Protein AF-0000000084936626 (afdb_homodimer)

Organism: Ferrimonas balearica (strain DSM 9799 / CCM 4581 / KCTC 23876 / PAT) (NCBI:txid550540)

Radius of gyration: 27.39 Å; Cα contacts (8 Å, |Δi|>4): 347; chains: 2; bounding box: 41×104×58 Å

InterPro domains:
  IPR012659 Conserved hypothetical protein CHP02444 [PF09523] (8-109)
  IPR012659 Conserved hypothetical protein CHP02444 [TIGR02444] (6-112)

Structure (mmCIF, N/CA/C/O backbone):
data_AF-0000000084936626-model_v1
#
loop_
_entity.id
_entity.type
_entity.pdbx_description
1 polymer 'TIGR02444 family protein'
#
loop_
_atom_site.group_PDB
_atom_site.id
_atom_site.type_symbol
_atom_site.label_atom_id
_atom_site.label_alt_id
_atom_site.label_comp_id
_atom_site.label_asym_id
_atom_site.label_entity_id
_atom_site.label_seq_id
_atom_site.pdbx_PDB_ins_code
_atom_site.Cartn_x
_atom_site.Cartn_y
_atom_site.Cartn_z
_atom_site.occupancy
_atom_site.B_iso_or_equiv
_atom_site.auth_seq_id
_atom_site.auth_comp_id
_atom_site.auth_asym_id
_atom_site.auth_atom_id
_atom_site.pdbx_PDB_model_num
ATOM 1 N N . MET A 1 1 ? -7.477 -35.594 -8.883 1 64.44 1 MET A N 1
ATOM 2 C CA . MET A 1 1 ? -7.355 -35.094 -7.516 1 64.44 1 MET A CA 1
ATOM 3 C C . MET A 1 1 ? -7.504 -33.562 -7.477 1 64.44 1 MET A C 1
ATOM 5 O O . MET A 1 1 ? -6.996 -32.875 -8.359 1 64.44 1 MET A O 1
ATOM 9 N N . GLN A 1 2 ? -8.305 -33.062 -6.531 1 88.06 2 GLN A N 1
ATOM 10 C CA . GLN A 1 2 ? -8.562 -31.641 -6.418 1 88.06 2 GLN A CA 1
ATOM 11 C C . GLN A 1 2 ? -7.516 -30.969 -5.535 1 88.06 2 GLN A C 1
ATOM 13 O O . GLN A 1 2 ? -7.262 -31.406 -4.414 1 88.06 2 GLN A O 1
ATOM 18 N N . ILE A 1 3 ? -6.703 -30.156 -6.047 1 93.69 3 ILE A N 1
ATOM 19 C CA . ILE A 1 3 ? -5.695 -29.391 -5.32 1 93.69 3 ILE A CA 1
ATOM 20 C C . ILE A 1 3 ? -6.371 -28.469 -4.305 1 93.69 3 ILE A C 1
ATOM 22 O O . ILE A 1 3 ? -7.281 -27.719 -4.656 1 93.69 3 ILE A O 1
ATOM 26 N N . THR A 1 4 ? -5.949 -28.562 -2.994 1 95.75 4 THR A N 1
ATOM 27 C CA . THR A 1 4 ? -6.52 -27.719 -1.954 1 95.75 4 THR A CA 1
ATOM 28 C C . THR A 1 4 ? -5.691 -26.453 -1.777 1 95.75 4 THR A C 1
ATOM 30 O O . THR A 1 4 ? -4.535 -26.391 -2.201 1 95.75 4 THR A O 1
ATOM 33 N N . ALA A 1 5 ? -6.293 -25.484 -1.114 1 96.75 5 ALA A N 1
ATOM 34 C CA . ALA A 1 5 ? -5.598 -24.234 -0.827 1 96.75 5 ALA A CA 1
ATOM 35 C C . ALA A 1 5 ? -4.375 -24.469 0.055 1 96.75 5 ALA A C 1
ATOM 37 O O . ALA A 1 5 ? -3.33 -23.844 -0.139 1 96.75 5 ALA A O 1
ATOM 38 N N . GLU A 1 6 ? -4.508 -25.328 0.992 1 96.38 6 GLU A N 1
ATOM 39 C CA . GLU A 1 6 ? -3.412 -25.656 1.904 1 96.38 6 GLU A CA 1
ATOM 40 C C . GLU A 1 6 ? -2.252 -26.312 1.164 1 96.38 6 GLU A C 1
ATOM 42 O O . GLU A 1 6 ? -1.088 -25.984 1.413 1 96.38 6 GLU A O 1
ATOM 47 N N . GLN A 1 7 ? -2.588 -27.234 0.302 1 95.88 7 GLN A N 1
ATOM 48 C CA . GLN A 1 7 ? -1.569 -27.891 -0.505 1 95.88 7 GLN A CA 1
ATOM 49 C C . GLN A 1 7 ? -0.818 -26.891 -1.375 1 95.88 7 GLN A C 1
ATOM 51 O O . GLN A 1 7 ? 0.412 -26.938 -1.454 1 95.88 7 GLN A O 1
ATOM 56 N N . TYR A 1 8 ? -1.624 -26.062 -1.984 1 97.5 8 TYR A N 1
ATOM 57 C CA . TYR A 1 8 ? -1.051 -25.031 -2.834 1 97.5 8 TYR A CA 1
ATOM 58 C C . TYR A 1 8 ? -0.105 -24.141 -2.043 1 97.5 8 TYR A C 1
ATOM 60 O O . TYR A 1 8 ? 1.03 -23.906 -2.461 1 97.5 8 TYR A O 1
ATOM 68 N N . TRP A 1 9 ? -0.489 -23.703 -0.908 1 97.31 9 TRP A N 1
ATOM 69 C CA . TRP A 1 9 ? 0.293 -22.781 -0.088 1 97.31 9 TRP A CA 1
ATOM 70 C C . TRP A 1 9 ? 1.561 -23.453 0.428 1 97.31 9 TRP A C 1
ATOM 72 O O . TRP A 1 9 ? 2.652 -22.891 0.333 1 97.31 9 TRP A O 1
ATOM 82 N N . GLN A 1 10 ? 1.46 -24.609 0.94 1 96.44 10 GLN A N 1
ATOM 83 C CA . GLN A 1 10 ? 2.604 -25.344 1.471 1 96.44 10 GLN A CA 1
ATOM 84 C C . GLN A 1 10 ? 3.625 -25.641 0.376 1 96.44 10 GLN A C 1
ATOM 86 O O . GLN A 1 10 ? 4.832 -25.531 0.601 1 96.44 10 GLN A O 1
ATOM 91 N N . PHE A 1 11 ? 3.088 -26.062 -0.716 1 96.56 11 PHE A N 1
ATOM 92 C CA . PHE A 1 11 ? 3.961 -26.312 -1.856 1 96.56 11 PHE A CA 1
ATOM 93 C C . PHE A 1 11 ? 4.73 -25.062 -2.236 1 96.56 11 PHE A C 1
ATOM 95 O O . PHE A 1 11 ? 5.941 -25.109 -2.455 1 96.56 11 PHE A O 1
ATOM 102 N N . SER A 1 12 ? 4.035 -23.922 -2.312 1 96.19 12 SER A N 1
ATOM 103 C CA . SER A 1 12 ? 4.648 -22.641 -2.652 1 96.19 12 SER A CA 1
ATOM 104 C C . SER A 1 12 ? 5.77 -22.297 -1.678 1 96.19 12 SER A C 1
ATOM 106 O O . SER A 1 12 ? 6.852 -21.875 -2.094 1 96.19 12 SER A O 1
ATOM 108 N N . GLU A 1 13 ? 5.473 -22.5 -0.438 1 94.38 13 GLU A N 1
ATOM 109 C CA . GLU A 1 13 ? 6.465 -22.203 0.591 1 94.38 13 GLU A CA 1
ATOM 110 C C . GLU A 1 13 ? 7.703 -23.094 0.437 1 94.38 13 GLU A C 1
ATOM 112 O O . GLU A 1 13 ? 8.828 -22.609 0.585 1 94.38 13 GLU A O 1
ATOM 117 N N . ARG A 1 14 ? 7.492 -24.281 0.168 1 93.69 14 ARG A N 1
ATOM 118 C CA . ARG A 1 14 ? 8.594 -25.219 0.001 1 93.69 14 ARG A CA 1
ATOM 119 C C . ARG A 1 14 ? 9.469 -24.844 -1.186 1 93.69 14 ARG A C 1
ATOM 121 O O . ARG A 1 14 ? 10.695 -24.828 -1.08 1 93.69 14 ARG A O 1
ATOM 128 N N . VAL A 1 15 ? 8.836 -24.578 -2.273 1 92.94 15 VAL A N 1
ATOM 129 C CA . VAL A 1 15 ? 9.586 -24.203 -3.473 1 92.94 15 VAL A CA 1
ATOM 130 C C . VAL A 1 15 ? 10.367 -22.922 -3.217 1 92.94 15 VAL A C 1
ATOM 132 O O . VAL A 1 15 ? 11.523 -22.797 -3.639 1 92.94 15 VAL A O 1
ATOM 135 N N . TRP A 1 16 ? 9.727 -21.984 -2.459 1 90.56 16 TRP A N 1
ATOM 136 C CA . TRP A 1 16 ? 10.328 -20.688 -2.207 1 90.56 16 TRP A CA 1
ATOM 137 C C . TRP A 1 16 ? 11.539 -20.812 -1.284 1 90.56 16 TRP A C 1
ATOM 139 O O . TRP A 1 16 ? 12.406 -19.938 -1.269 1 90.56 16 TRP A O 1
ATOM 149 N N . GLN A 1 17 ? 11.586 -21.812 -0.558 1 91.38 17 GLN A N 1
ATOM 150 C CA . GLN A 1 17 ? 12.727 -22.062 0.323 1 91.38 17 GLN A CA 1
ATOM 151 C C . GLN A 1 17 ? 13.953 -22.516 -0.469 1 91.38 17 GLN A C 1
ATOM 153 O O . GLN A 1 17 ? 15.07 -22.5 0.047 1 91.38 17 GLN A O 1
ATOM 158 N N . GLN A 1 18 ? 13.75 -22.953 -1.64 1 90.06 18 GLN A N 1
ATOM 159 C CA . GLN A 1 18 ? 14.852 -23.328 -2.518 1 90.06 18 GLN A CA 1
ATOM 160 C C . GLN A 1 18 ? 15.438 -22.109 -3.221 1 90.06 18 GLN A C 1
ATOM 162 O O . GLN A 1 18 ? 14.773 -21.484 -4.055 1 90.06 18 GLN A O 1
ATOM 167 N N . HIS A 1 19 ? 16.641 -21.859 -3.02 1 89.94 19 HIS A N 1
ATOM 168 C CA . HIS A 1 19 ? 17.297 -20.641 -3.488 1 89.94 19 HIS A CA 1
ATOM 169 C C . HIS A 1 19 ? 17.234 -20.516 -5.008 1 89.94 19 HIS A C 1
ATOM 171 O O . HIS A 1 19 ? 16.891 -19.469 -5.539 1 89.94 19 HIS A O 1
ATOM 177 N N . GLY A 1 20 ? 17.547 -21.578 -5.68 1 87.31 20 GLY A N 1
ATOM 178 C CA . GLY A 1 20 ? 17.531 -21.562 -7.133 1 87.31 20 GLY A CA 1
ATOM 179 C C . GLY A 1 20 ? 16.172 -21.266 -7.711 1 87.31 20 GLY A C 1
ATOM 180 O O . GLY A 1 20 ? 16.047 -20.469 -8.641 1 87.31 20 GLY A O 1
ATOM 181 N N . ALA A 1 21 ? 15.172 -21.844 -7.109 1 90 21 ALA A N 1
ATOM 182 C CA . ALA A 1 21 ? 13.805 -21.656 -7.578 1 90 21 ALA A CA 1
ATOM 183 C C . ALA A 1 21 ? 13.328 -20.234 -7.316 1 90 21 ALA A C 1
ATOM 185 O O . ALA A 1 21 ? 12.75 -19.594 -8.195 1 90 21 ALA A O 1
ATOM 186 N N . ARG A 1 22 ? 13.664 -19.781 -6.16 1 92 22 ARG A N 1
ATOM 187 C CA . ARG A 1 22 ? 13.273 -18.438 -5.773 1 92 22 ARG A CA 1
ATOM 188 C C . ARG A 1 22 ? 13.938 -17.391 -6.68 1 92 22 ARG A C 1
ATOM 190 O O . ARG A 1 22 ? 13.273 -16.484 -7.176 1 92 22 ARG A O 1
ATOM 197 N N . GLN A 1 23 ? 15.172 -17.531 -6.91 1 91.44 23 GLN A N 1
ATOM 198 C CA . GLN A 1 23 ? 15.914 -16.594 -7.75 1 91.44 23 GLN A CA 1
ATOM 199 C C . GLN A 1 23 ? 15.359 -16.578 -9.172 1 91.44 23 GLN A C 1
ATOM 201 O O . GLN A 1 23 ? 15.203 -15.508 -9.773 1 91.44 23 GLN A O 1
ATOM 206 N N . THR A 1 24 ? 15.102 -17.75 -9.641 1 90.5 24 THR A N 1
ATOM 207 C CA . THR A 1 24 ? 14.555 -17.859 -10.992 1 90.5 24 THR A CA 1
ATOM 208 C C . THR A 1 24 ? 13.195 -17.188 -11.078 1 90.5 24 THR A C 1
ATOM 210 O O . THR A 1 24 ? 12.938 -16.422 -12.016 1 90.5 24 THR A O 1
ATOM 213 N N . ALA A 1 25 ? 12.328 -17.5 -10.141 1 91.06 25 ALA A N 1
ATOM 214 C CA . ALA A 1 25 ? 10.992 -16.922 -10.125 1 91.06 25 ALA A CA 1
ATOM 215 C C . ALA A 1 25 ? 11.055 -15.391 -10.047 1 91.06 25 ALA A C 1
ATOM 217 O O . ALA A 1 25 ? 10.32 -14.695 -10.75 1 91.06 25 ALA A O 1
ATOM 218 N N . LEU A 1 26 ? 11.945 -14.859 -9.289 1 90.69 26 LEU A N 1
ATOM 219 C CA . LEU A 1 26 ? 12.086 -13.414 -9.109 1 90.69 26 LEU A CA 1
ATOM 220 C C . LEU A 1 26 ? 12.602 -12.758 -10.383 1 90.69 26 LEU A C 1
ATOM 222 O O . LEU A 1 26 ? 12.148 -11.672 -10.75 1 90.69 26 LEU A O 1
ATOM 226 N N . GLU A 1 27 ? 13.547 -13.383 -10.961 1 91.06 27 GLU A N 1
ATOM 227 C CA . GLU A 1 27 ? 14.078 -12.859 -12.211 1 91.06 27 GLU A CA 1
ATOM 228 C C . GLU A 1 27 ? 13.008 -12.82 -13.297 1 91.06 27 GLU A C 1
ATOM 230 O O . GLU A 1 27 ? 12.906 -11.844 -14.047 1 91.06 27 GLU A O 1
ATOM 235 N N . LEU A 1 28 ? 12.258 -13.875 -13.359 1 91.62 28 LEU A N 1
ATOM 236 C CA . LEU A 1 28 ? 11.18 -13.961 -14.328 1 91.62 28 LEU A CA 1
ATOM 237 C C . LEU A 1 28 ? 10.125 -12.891 -14.062 1 91.62 28 LEU A C 1
ATOM 239 O O . LEU A 1 28 ? 9.625 -12.266 -15 1 91.62 28 LEU A O 1
ATOM 243 N N . GLN A 1 29 ? 9.844 -12.719 -12.828 1 90.06 29 GLN A N 1
ATOM 244 C CA . GLN A 1 29 ? 8.852 -11.719 -12.445 1 90.06 29 GLN A CA 1
ATOM 245 C C . GLN A 1 29 ? 9.336 -10.312 -12.773 1 90.06 29 GLN A C 1
ATOM 247 O O . GLN A 1 29 ? 8.641 -9.539 -13.438 1 90.06 29 GLN A O 1
ATOM 252 N N . ASP A 1 30 ? 10.555 -9.953 -12.438 1 88.19 30 ASP A N 1
ATOM 253 C CA . ASP A 1 30 ? 11.094 -8.609 -12.578 1 88.19 30 ASP A CA 1
ATOM 254 C C . ASP A 1 30 ? 11.37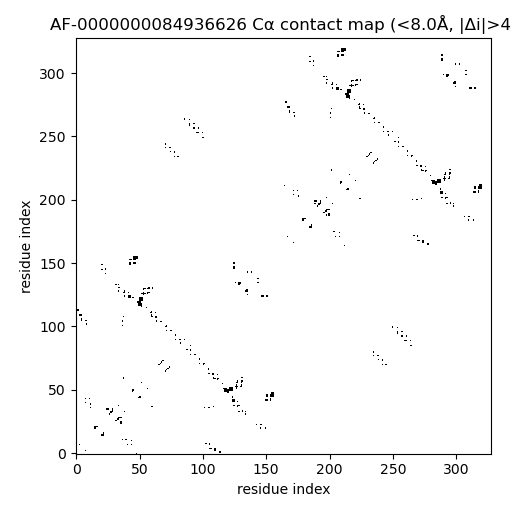5 -8.273 -14.039 1 88.19 30 ASP A C 1
ATOM 256 O O . ASP A 1 30 ? 11.102 -7.16 -14.492 1 88.19 30 ASP A O 1
ATOM 260 N N . GLN A 1 31 ? 11.828 -9.234 -14.758 1 89.31 31 GLN A N 1
ATOM 261 C CA . GLN A 1 31 ? 12.312 -8.953 -16.109 1 89.31 31 GLN A CA 1
ATOM 262 C C . GLN A 1 31 ? 11.227 -9.227 -17.141 1 89.31 31 GLN A C 1
ATOM 264 O O . GLN A 1 31 ? 11.195 -8.594 -18.203 1 89.31 31 GLN A O 1
ATOM 269 N N . HIS A 1 32 ? 10.336 -10.148 -16.797 1 90.31 32 HIS A N 1
ATOM 270 C CA . HIS A 1 32 ? 9.398 -10.57 -17.828 1 90.31 32 HIS A CA 1
ATOM 271 C C . HIS A 1 32 ? 7.957 -10.398 -17.375 1 90.31 32 HIS A C 1
ATOM 273 O O . HIS A 1 32 ? 7.027 -10.734 -18.109 1 90.31 32 HIS A O 1
ATOM 279 N N . GLY A 1 33 ? 7.754 -10.062 -16.219 1 89.94 33 GLY A N 1
ATOM 280 C CA . GLY A 1 33 ? 6.414 -9.781 -15.719 1 89.94 33 GLY A CA 1
ATOM 281 C C . GLY A 1 33 ? 5.637 -11.031 -15.359 1 89.94 33 GLY A C 1
ATOM 282 O O . GLY A 1 33 ? 4.414 -10.992 -15.219 1 89.94 33 GLY A O 1
ATOM 283 N N . LEU A 1 34 ? 6.344 -12.086 -15.289 1 93.62 34 LEU A N 1
ATOM 284 C CA . LEU A 1 34 ? 5.691 -13.344 -14.945 1 93.62 34 LEU A CA 1
ATOM 285 C C . LEU A 1 34 ? 5.137 -13.297 -13.523 1 93.62 34 LEU A C 1
ATOM 287 O O . LEU A 1 34 ? 5.797 -12.789 -12.609 1 93.62 34 LEU A O 1
ATOM 291 N N . GLU A 1 35 ? 3.914 -13.781 -13.406 1 94.62 35 GLU A N 1
ATOM 292 C CA . GLU A 1 35 ? 3.297 -13.906 -12.086 1 94.62 35 GLU A CA 1
ATOM 293 C C . GLU A 1 35 ? 3.678 -15.227 -11.422 1 94.62 35 GLU A C 1
ATOM 295 O O . GLU A 1 35 ? 3.297 -16.297 -11.898 1 94.62 35 GLU A O 1
ATOM 300 N N . PRO A 1 36 ? 4.312 -15.188 -10.336 1 95.19 36 PRO A N 1
ATOM 301 C CA . PRO A 1 36 ? 4.879 -16.406 -9.742 1 95.19 36 PRO A CA 1
ATOM 302 C C . PRO A 1 36 ? 3.809 -17.391 -9.289 1 95.19 36 PRO A C 1
ATOM 304 O O . PRO A 1 36 ? 4.02 -18.609 -9.352 1 95.19 36 PRO A O 1
ATOM 307 N N . ASN A 1 37 ? 2.678 -16.922 -8.781 1 97.19 37 ASN A N 1
ATOM 308 C CA . ASN A 1 37 ? 1.646 -17.828 -8.289 1 97.19 37 ASN A CA 1
ATOM 309 C C . ASN A 1 37 ? 1.135 -18.75 -9.391 1 97.19 37 ASN A C 1
ATOM 311 O O . ASN A 1 37 ? 0.819 -19.906 -9.141 1 97.19 37 ASN A O 1
ATOM 315 N N . LEU A 1 38 ? 1.015 -18.203 -10.57 1 97.75 38 LEU A N 1
ATOM 316 C CA . LEU A 1 38 ? 0.581 -19.047 -11.68 1 97.75 38 LEU A CA 1
ATOM 317 C C . LEU A 1 38 ? 1.635 -20.094 -12.016 1 97.75 38 LEU A C 1
ATOM 319 O O . LEU A 1 38 ? 1.303 -21.25 -12.273 1 97.75 38 LEU A O 1
ATOM 323 N N . LEU A 1 39 ? 2.873 -19.719 -12.008 1 96.56 39 LEU A N 1
ATOM 324 C CA . LEU A 1 39 ? 3.975 -20.656 -12.234 1 96.56 39 LEU A CA 1
ATOM 325 C C . LEU A 1 39 ? 3.992 -21.75 -11.164 1 96.56 39 LEU A C 1
ATOM 327 O O . LEU A 1 39 ? 4.168 -22.922 -11.484 1 96.56 39 LEU A O 1
ATOM 331 N N . LEU A 1 40 ? 3.818 -21.375 -9.969 1 96.75 40 LEU A N 1
ATOM 332 C CA . LEU A 1 40 ? 3.805 -22.312 -8.859 1 96.75 40 LEU A CA 1
ATOM 333 C C . LEU A 1 40 ? 2.65 -23.297 -8.992 1 96.75 40 LEU A C 1
ATOM 335 O O . LEU A 1 40 ? 2.803 -24.484 -8.695 1 96.75 40 LEU A O 1
ATOM 339 N N . LEU A 1 41 ? 1.486 -22.781 -9.406 1 97.75 41 LEU A N 1
ATOM 340 C CA . LEU A 1 41 ? 0.353 -23.672 -9.625 1 97.75 41 LEU A CA 1
ATOM 341 C C . LEU A 1 41 ? 0.662 -24.672 -10.734 1 97.75 41 LEU A C 1
ATOM 343 O O . LEU A 1 41 ? 0.358 -25.859 -10.602 1 97.75 41 LEU A O 1
ATOM 347 N N . ALA A 1 42 ? 1.268 -24.203 -11.789 1 97.44 42 ALA A N 1
ATOM 348 C CA . ALA A 1 42 ? 1.647 -25.078 -12.891 1 97.44 42 ALA A CA 1
ATOM 349 C C . ALA A 1 42 ? 2.582 -26.188 -12.414 1 97.44 42 ALA A C 1
ATOM 351 O O . ALA A 1 42 ? 2.426 -27.344 -12.797 1 97.44 42 ALA A O 1
ATOM 352 N N . LEU A 1 43 ? 3.504 -25.828 -11.602 1 96 43 LEU A N 1
ATOM 353 C CA . LEU A 1 43 ? 4.453 -26.797 -11.055 1 96 43 LEU A CA 1
ATOM 354 C C . LEU A 1 43 ? 3.738 -27.812 -10.172 1 96 43 LEU A C 1
ATOM 356 O O . LEU A 1 43 ? 4.055 -29 -10.211 1 96 43 LEU A O 1
ATOM 360 N N . LEU A 1 44 ? 2.857 -27.344 -9.367 1 96.69 44 LEU A N 1
ATOM 361 C CA . LEU A 1 44 ? 2.1 -28.219 -8.484 1 96.69 44 LEU A CA 1
ATOM 362 C C . LEU A 1 44 ? 1.267 -29.219 -9.289 1 96.69 44 LEU A C 1
ATOM 364 O O . LEU A 1 44 ? 1.216 -30.406 -8.953 1 96.69 44 LEU A O 1
ATOM 368 N N . LEU A 1 45 ? 0.602 -28.719 -10.297 1 96.75 45 LEU A N 1
ATOM 369 C CA . LEU A 1 45 ? -0.162 -29.594 -11.18 1 96.75 45 LEU A CA 1
ATOM 370 C C . LEU A 1 45 ? 0.736 -30.656 -11.797 1 96.75 45 LEU A C 1
ATOM 372 O O . LEU A 1 45 ? 0.359 -31.828 -11.867 1 96.75 45 LEU A O 1
ATOM 376 N N . GLU A 1 46 ? 1.882 -30.188 -12.258 1 95.06 46 GLU A N 1
ATOM 377 C CA . GLU A 1 46 ? 2.869 -31.109 -12.812 1 95.06 46 GLU A CA 1
ATOM 378 C C . GLU A 1 46 ? 3.178 -32.25 -11.844 1 95.06 46 GLU A C 1
ATOM 380 O O . GLU A 1 46 ? 3.232 -33.406 -12.234 1 95.06 46 GLU A O 1
ATOM 385 N N . GLN A 1 47 ? 3.396 -31.922 -10.664 1 93.12 47 GLN A N 1
ATOM 386 C CA . GLN A 1 47 ? 3.721 -32.906 -9.625 1 93.12 47 GLN A CA 1
ATOM 387 C C . GLN A 1 47 ? 2.609 -33.938 -9.469 1 93.12 47 GLN A C 1
ATOM 389 O O . GLN A 1 47 ? 2.871 -35.094 -9.117 1 93.12 47 GLN A O 1
ATOM 394 N N . HIS A 1 48 ? 1.403 -33.562 -9.766 1 93.88 48 HIS A N 1
ATOM 395 C CA . HIS A 1 48 ? 0.259 -34.438 -9.586 1 93.88 48 HIS A CA 1
ATOM 396 C C . HIS A 1 48 ? -0.152 -35.094 -10.914 1 93.88 48 HIS A C 1
ATOM 398 O O . HIS A 1 48 ? -1.21 -35.719 -11.008 1 93.88 48 HIS A O 1
ATOM 404 N N . GLY A 1 49 ? 0.614 -34.875 -11.93 1 93.56 49 GLY A N 1
ATOM 405 C CA . GLY A 1 49 ? 0.32 -35.469 -13.227 1 93.56 49 GLY A CA 1
ATOM 406 C C . GLY A 1 49 ? -0.922 -34.875 -13.875 1 93.56 49 GLY A C 1
ATOM 407 O O . GLY A 1 49 ? -1.687 -35.594 -14.523 1 93.56 49 GLY A O 1
ATOM 408 N N . GLN A 1 50 ? -1.145 -33.656 -13.57 1 96.25 50 GLN A N 1
ATOM 409 C CA . GLN A 1 50 ? -2.277 -32.938 -14.125 1 96.25 50 GLN A CA 1
ATOM 410 C C . GLN A 1 50 ? -1.811 -31.828 -15.078 1 96.25 50 GLN A C 1
ATOM 412 O O . GLN A 1 50 ? -0.85 -31.109 -14.781 1 96.25 50 GLN A O 1
ATOM 417 N N . PHE A 1 51 ? -2.463 -31.719 -16.188 1 97.38 51 PHE A N 1
ATOM 418 C CA . PHE A 1 51 ? -1.978 -30.812 -17.234 1 97.38 51 PHE A CA 1
ATOM 419 C C . PHE A 1 51 ? -3.109 -29.953 -17.766 1 97.38 51 PHE A C 1
ATOM 421 O O . PHE A 1 51 ? -4.254 -30.391 -17.859 1 97.38 51 PHE A O 1
ATOM 428 N N . LEU A 1 52 ? -2.785 -28.656 -18.062 1 98.12 52 LEU A N 1
ATOM 429 C CA . LEU A 1 52 ? -3.715 -27.688 -18.625 1 98.12 52 LEU A CA 1
ATOM 430 C C . LEU A 1 52 ? -3.182 -27.125 -19.953 1 98.12 52 LEU A C 1
ATOM 432 O O . LEU A 1 52 ? -1.969 -27.031 -20.141 1 98.12 52 LEU A O 1
ATOM 436 N N . GLU A 1 53 ? -4.098 -26.781 -20.812 1 98.19 53 GLU A N 1
ATOM 437 C CA . GLU A 1 53 ? -3.736 -26.094 -22.047 1 98.19 53 GLU A CA 1
ATOM 438 C C . GLU A 1 53 ? -3.533 -24.594 -21.812 1 98.19 53 GLU A C 1
ATOM 440 O O . GLU A 1 53 ? -3.945 -24.062 -20.781 1 98.19 53 GLU A O 1
ATOM 445 N N . GLU A 1 54 ? -2.906 -23.953 -22.812 1 98.31 54 GLU A N 1
ATOM 446 C CA . GLU A 1 54 ? -2.619 -22.516 -22.734 1 98.31 54 GLU A CA 1
ATOM 447 C C . GLU A 1 54 ? -3.881 -21.719 -22.406 1 98.31 54 GLU A C 1
ATOM 449 O O . GLU A 1 54 ? -3.857 -20.828 -21.562 1 98.31 54 GLU A O 1
ATOM 454 N N . GLY A 1 55 ? -4.961 -22.031 -23.109 1 98.38 55 GLY A N 1
ATOM 455 C CA . GLY A 1 55 ? -6.215 -21.344 -22.875 1 98.38 55 GLY A CA 1
ATOM 456 C C . GLY A 1 55 ? -6.715 -21.453 -21.453 1 98.38 55 GLY A C 1
ATOM 457 O O . GLY A 1 55 ? -7.281 -20.516 -20.906 1 98.38 55 GLY A O 1
ATOM 458 N N . GLN A 1 56 ? -6.551 -22.594 -20.875 1 98.56 56 GLN A N 1
ATOM 459 C CA . GLN A 1 56 ? -6.988 -22.812 -19.5 1 98.56 56 GLN A CA 1
ATOM 460 C C . GLN A 1 56 ? -6.121 -22.047 -18.5 1 98.56 56 GLN A C 1
ATOM 462 O O . GLN A 1 56 ? -6.629 -21.469 -17.547 1 98.56 56 GLN A O 1
ATOM 467 N N . PHE A 1 57 ? -4.844 -22 -18.781 1 98.69 57 PHE A N 1
ATOM 468 C CA . PHE A 1 57 ? -3.98 -21.172 -17.938 1 98.69 57 PHE A CA 1
ATOM 469 C C . PHE A 1 57 ? -4.355 -19.703 -18.047 1 98.69 57 PHE A C 1
ATOM 471 O O . PHE A 1 57 ? -4.246 -18.953 -17.078 1 98.69 57 PHE A O 1
ATOM 478 N N . ARG A 1 58 ? -4.754 -19.25 -19.234 1 98.62 58 ARG A N 1
ATOM 479 C CA . ARG A 1 58 ? -5.207 -17.875 -19.391 1 98.62 58 ARG A CA 1
ATOM 480 C C . ARG A 1 58 ? -6.43 -17.594 -18.531 1 98.62 58 ARG A C 1
ATOM 482 O O . ARG A 1 58 ? -6.57 -16.5 -17.984 1 98.62 58 ARG A O 1
ATOM 489 N N . LEU A 1 59 ? -7.285 -18.609 -18.438 1 98.5 59 LEU A N 1
ATOM 490 C CA . LEU A 1 59 ? -8.453 -18.453 -17.594 1 98.5 59 LEU A CA 1
ATOM 491 C C . LEU A 1 59 ? -8.047 -18.297 -16.125 1 98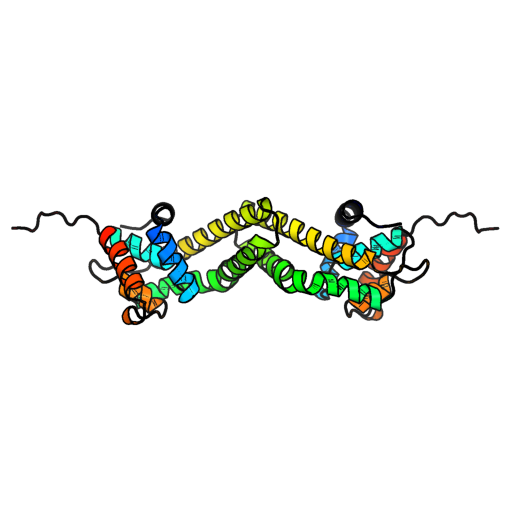.5 59 LEU A C 1
ATOM 493 O O . LEU A 1 59 ? -8.648 -17.516 -15.391 1 98.5 59 LEU A O 1
ATOM 497 N N . LEU A 1 60 ? -7.059 -19.047 -15.711 1 98.62 60 LEU A N 1
ATOM 498 C CA . LEU A 1 60 ? -6.551 -18.938 -14.344 1 98.62 60 LEU A CA 1
ATOM 499 C C . LEU A 1 60 ? -5.922 -17.578 -14.109 1 98.62 60 LEU A C 1
ATOM 501 O O . LEU A 1 60 ? -6.156 -16.953 -13.07 1 98.62 60 LEU A O 1
ATOM 505 N N . ARG A 1 61 ? -5.09 -17.156 -15.047 1 98.25 61 ARG A N 1
ATOM 506 C CA . ARG A 1 61 ? -4.492 -15.82 -14.984 1 98.25 61 ARG A CA 1
ATOM 507 C C . ARG A 1 61 ? -5.566 -14.75 -14.852 1 98.25 61 ARG A C 1
ATOM 509 O O . ARG A 1 61 ? -5.453 -13.844 -14.016 1 98.25 61 ARG A O 1
ATOM 516 N N . ASP A 1 62 ? -6.633 -14.852 -15.641 1 98.31 62 ASP A N 1
ATOM 517 C CA . ASP A 1 62 ? -7.711 -13.867 -15.664 1 98.31 62 ASP A CA 1
ATOM 518 C C . ASP A 1 62 ? -8.484 -13.867 -14.352 1 98.31 62 ASP A C 1
ATOM 520 O O . ASP A 1 62 ? -9 -12.828 -13.93 1 98.31 62 ASP A O 1
ATOM 524 N N . ALA A 1 63 ? -8.57 -15.023 -13.734 1 98.38 63 ALA A N 1
ATOM 525 C CA . ALA A 1 63 ? -9.32 -15.172 -12.492 1 98.38 63 ALA A CA 1
ATOM 526 C C . ALA A 1 63 ? -8.742 -14.289 -11.391 1 98.38 63 ALA A C 1
ATOM 528 O O . ALA A 1 63 ? -9.469 -13.828 -10.5 1 98.38 63 ALA A O 1
ATOM 529 N N . GLN A 1 64 ? -7.453 -14.039 -11.43 1 98 64 GLN A N 1
ATOM 530 C CA . GLN A 1 64 ? -6.84 -13.227 -10.383 1 98 64 GLN A CA 1
ATOM 531 C C . GLN A 1 64 ? -6.406 -11.867 -10.93 1 98 64 GLN A C 1
ATOM 533 O O . GLN A 1 64 ? -5.754 -11.094 -10.227 1 98 64 GLN A O 1
ATOM 538 N N . ALA A 1 65 ? -6.711 -11.594 -12.148 1 97.5 65 ALA A N 1
ATOM 539 C CA . ALA A 1 65 ? -6.145 -10.445 -12.852 1 97.5 65 ALA A CA 1
ATOM 540 C C . ALA A 1 65 ? -6.555 -9.133 -12.188 1 97.5 65 ALA A C 1
ATOM 542 O O . ALA A 1 65 ? -5.711 -8.273 -11.922 1 97.5 65 ALA A O 1
ATOM 543 N N . GLN A 1 66 ? -7.863 -8.953 -11.953 1 97.25 66 GLN A N 1
ATOM 544 C CA . GLN A 1 66 ? -8.352 -7.727 -11.336 1 97.25 66 GLN A CA 1
ATOM 545 C C . GLN A 1 66 ? -7.742 -7.52 -9.953 1 97.25 66 GLN A C 1
ATOM 547 O O . GLN A 1 66 ? -7.34 -6.406 -9.609 1 97.25 66 GLN A O 1
ATOM 552 N N . TRP A 1 67 ? -7.664 -8.586 -9.188 1 97.62 67 TRP A N 1
ATOM 553 C CA . TRP A 1 67 ? -7.055 -8.555 -7.863 1 97.62 67 TRP A CA 1
ATOM 554 C C . TRP A 1 67 ? -5.59 -8.148 -7.94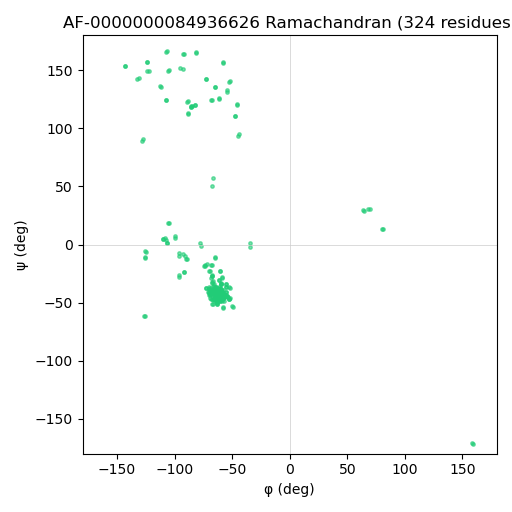5 1 97.62 67 TRP A C 1
ATOM 556 O O . TRP A 1 67 ? -5.137 -7.27 -7.207 1 97.62 67 TRP A O 1
ATOM 566 N N . CYS A 1 68 ? -4.844 -8.758 -8.828 1 97.06 68 CYS A N 1
ATOM 567 C CA . CYS A 1 68 ? -3.428 -8.461 -8.992 1 97.06 68 CYS A CA 1
ATOM 568 C C . CYS A 1 68 ? -3.227 -7.02 -9.453 1 97.06 68 CYS A C 1
ATOM 570 O O . CYS A 1 68 ? -2.381 -6.305 -8.906 1 97.06 68 CYS A O 1
ATOM 572 N N . GLU A 1 69 ? -4.008 -6.602 -10.344 1 96.5 69 GLU A N 1
ATOM 573 C CA . GLU A 1 69 ? -3.85 -5.281 -10.945 1 96.5 69 GLU A CA 1
ATOM 574 C C . GLU A 1 69 ? -4.215 -4.18 -9.961 1 96.5 69 GLU A C 1
ATOM 576 O O . GLU A 1 69 ? -3.531 -3.156 -9.883 1 96.5 69 GLU A O 1
ATOM 581 N N . LYS A 1 70 ? -5.254 -4.383 -9.227 1 96.81 70 LYS A N 1
ATOM 582 C CA . LYS A 1 70 ? -5.805 -3.314 -8.406 1 96.81 70 LYS A CA 1
ATOM 583 C C . LYS A 1 70 ? -5.203 -3.336 -7 1 96.81 70 LYS A C 1
ATOM 585 O O . LYS A 1 70 ? -5.152 -2.307 -6.328 1 96.81 70 LYS A O 1
ATOM 590 N N . MET A 1 71 ? -4.719 -4.512 -6.617 1 97.5 71 MET A N 1
ATOM 591 C CA . MET A 1 71 ? -4.32 -4.621 -5.219 1 97.5 71 MET A CA 1
ATOM 592 C C . MET A 1 71 ? -2.883 -5.113 -5.098 1 97.5 71 MET A C 1
ATOM 594 O O . MET A 1 71 ? -2.004 -4.371 -4.652 1 97.5 71 MET A O 1
ATOM 598 N N . LEU A 1 72 ? -2.631 -6.254 -5.578 1 97.56 72 LEU A N 1
ATOM 599 C CA . LEU A 1 72 ? -1.379 -6.941 -5.281 1 97.56 72 LEU A CA 1
ATOM 600 C C . LEU A 1 72 ? -0.196 -6.215 -5.91 1 97.56 72 LEU A C 1
ATOM 602 O O . LEU A 1 72 ? 0.775 -5.887 -5.227 1 97.56 72 LEU A O 1
ATOM 606 N N . ALA A 1 73 ? -0.309 -5.941 -7.172 1 96.25 73 ALA A N 1
ATOM 607 C CA . ALA A 1 73 ? 0.81 -5.336 -7.887 1 96.25 73 ALA A CA 1
ATOM 608 C C . ALA A 1 73 ? 1.127 -3.949 -7.336 1 96.25 73 ALA A C 1
ATOM 610 O O . ALA A 1 73 ? 2.277 -3.654 -7.004 1 96.25 73 ALA A O 1
ATOM 611 N N . PRO A 1 74 ? 0.113 -3.076 -7.188 1 97.62 74 PRO A N 1
ATOM 612 C CA . PRO A 1 74 ? 0.422 -1.776 -6.59 1 97.62 74 PRO A CA 1
ATOM 613 C C . PRO A 1 74 ? 0.994 -1.896 -5.176 1 97.62 74 PRO A C 1
ATOM 615 O O . PRO A 1 74 ? 1.871 -1.118 -4.793 1 97.62 74 PRO A O 1
ATOM 618 N N . TYR A 1 75 ? 0.586 -2.852 -4.438 1 98.25 75 TYR A N 1
ATOM 619 C CA . TYR A 1 75 ? 1.094 -3.047 -3.082 1 98.25 75 TYR A CA 1
ATOM 620 C C . TYR A 1 75 ? 2.547 -3.508 -3.107 1 98.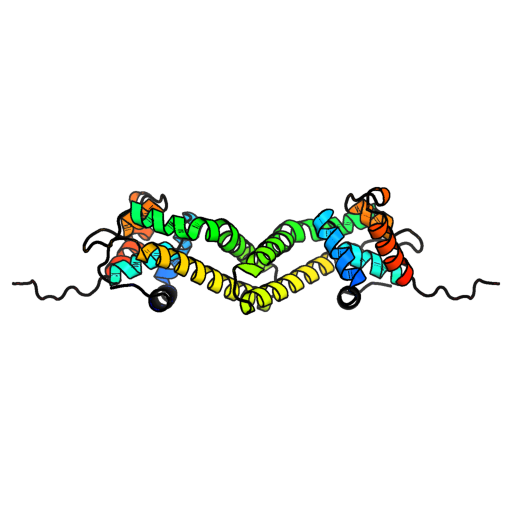25 75 TYR A C 1
ATOM 622 O O . TYR A 1 75 ? 3.365 -3.043 -2.311 1 98.25 75 TYR A O 1
ATOM 630 N N . ARG A 1 76 ? 2.83 -4.375 -3.998 1 96 76 ARG A N 1
ATOM 631 C CA . ARG A 1 76 ? 4.211 -4.82 -4.152 1 96 76 ARG A CA 1
ATOM 632 C C . ARG A 1 76 ? 5.133 -3.648 -4.473 1 96 76 ARG A C 1
ATOM 634 O O . ARG A 1 76 ? 6.242 -3.562 -3.939 1 96 76 ARG A O 1
ATOM 641 N N . GLN A 1 77 ? 4.68 -2.816 -5.309 1 95.81 77 GLN A N 1
ATOM 642 C CA . GLN A 1 77 ? 5.477 -1.649 -5.676 1 95.81 77 GLN A CA 1
ATOM 643 C C . GLN A 1 77 ? 5.742 -0.76 -4.461 1 95.81 77 GLN A C 1
ATOM 645 O O . GLN A 1 77 ? 6.867 -0.299 -4.258 1 95.81 77 GLN A O 1
ATOM 650 N N . LEU A 1 78 ? 4.711 -0.526 -3.711 1 97.94 78 LEU A N 1
ATOM 651 C CA . LEU A 1 78 ? 4.855 0.302 -2.518 1 97.94 78 LEU A CA 1
ATOM 652 C C . LEU A 1 78 ? 5.773 -0.365 -1.502 1 97.94 78 LEU A C 1
ATOM 654 O O . LEU A 1 78 ? 6.586 0.304 -0.859 1 97.94 78 LEU A O 1
ATOM 658 N N . ARG A 1 79 ? 5.59 -1.654 -1.373 1 97.62 79 ARG A N 1
ATOM 659 C CA . ARG A 1 79 ? 6.449 -2.391 -0.45 1 97.62 79 ARG A CA 1
ATOM 660 C C . ARG A 1 79 ? 7.914 -2.271 -0.854 1 97.62 79 ARG A C 1
ATOM 662 O O . ARG A 1 79 ? 8.789 -2.104 0.001 1 97.62 79 ARG A O 1
ATOM 669 N N . ARG A 1 80 ? 8.203 -2.309 -2.068 1 94.94 80 ARG A N 1
ATOM 670 C CA . ARG A 1 80 ? 9.57 -2.148 -2.547 1 94.94 80 ARG A CA 1
ATOM 671 C C . ARG A 1 80 ? 10.117 -0.771 -2.191 1 94.94 80 ARG A C 1
ATOM 673 O O . ARG A 1 80 ? 11.258 -0.648 -1.738 1 94.94 80 ARG A O 1
ATOM 680 N N . LEU A 1 81 ? 9.328 0.199 -2.354 1 95.31 81 LEU A N 1
ATOM 681 C CA . LEU A 1 81 ? 9.734 1.56 -2.014 1 95.31 81 LEU A CA 1
ATOM 682 C C . LEU A 1 81 ? 9.922 1.711 -0.508 1 95.31 81 LEU A C 1
ATOM 684 O O . LEU A 1 81 ? 10.805 2.439 -0.058 1 95.31 81 LEU A O 1
ATOM 688 N N . ALA A 1 82 ? 9.125 0.999 0.234 1 96.12 82 ALA A N 1
ATOM 689 C CA . ALA A 1 82 ? 9.102 1.099 1.691 1 96.12 82 ALA A CA 1
ATOM 690 C C . ALA A 1 82 ? 10.398 0.571 2.301 1 96.12 82 ALA A C 1
ATOM 692 O O . ALA A 1 82 ? 10.781 0.975 3.4 1 96.12 82 ALA A O 1
ATOM 693 N N . ARG A 1 83 ? 11.055 -0.323 1.607 1 95.25 83 ARG A N 1
ATOM 694 C CA . ARG A 1 83 ? 12.258 -0.965 2.129 1 95.25 83 ARG A CA 1
ATOM 695 C C . ARG A 1 83 ? 13.273 0.072 2.594 1 95.25 83 ARG A C 1
ATOM 697 O O . ARG A 1 83 ? 13.914 -0.102 3.633 1 95.25 83 ARG A O 1
ATOM 704 N N . ASN A 1 84 ? 13.383 1.164 1.909 1 94.88 84 ASN A N 1
ATOM 705 C CA . ASN A 1 84 ? 14.391 2.176 2.227 1 94.88 84 ASN A CA 1
ATOM 706 C C . ASN A 1 84 ? 13.758 3.404 2.875 1 94.88 84 ASN A C 1
ATOM 708 O O . ASN A 1 84 ? 14.461 4.352 3.232 1 94.88 84 ASN A O 1
ATOM 712 N N . ASN A 1 85 ? 12.461 3.363 3.07 1 95.56 85 ASN A N 1
ATOM 713 C CA . ASN A 1 85 ? 11.82 4.613 3.463 1 95.56 85 ASN A CA 1
ATOM 714 C C . ASN A 1 85 ? 11.016 4.453 4.75 1 95.56 85 ASN A C 1
ATOM 716 O O . ASN A 1 85 ? 10.57 5.441 5.336 1 95.56 85 ASN A O 1
ATOM 720 N N . LEU A 1 86 ? 10.82 3.248 5.168 1 97 86 LEU A N 1
ATOM 721 C CA . LEU A 1 86 ? 10.07 2.979 6.391 1 97 86 LEU A CA 1
ATOM 722 C C . LEU A 1 86 ? 10.906 2.158 7.371 1 97 86 LEU A C 1
ATOM 724 O O . LEU A 1 86 ? 11.883 1.517 6.973 1 97 86 LEU A O 1
ATOM 728 N N . PRO A 1 87 ? 10.562 2.254 8.641 1 97.06 87 PRO A N 1
ATOM 729 C CA . PRO A 1 87 ? 11.242 1.408 9.625 1 97.06 87 PRO A CA 1
ATOM 730 C C . PRO A 1 87 ? 11.109 -0.081 9.312 1 97.06 87 PRO A C 1
ATOM 732 O O . PRO A 1 87 ? 10.133 -0.501 8.688 1 97.06 87 PRO A O 1
ATOM 735 N N . THR A 1 88 ? 12.055 -0.831 9.844 1 97.19 88 THR A N 1
ATOM 736 C CA . THR A 1 88 ? 12.117 -2.268 9.594 1 97.19 88 THR A CA 1
ATOM 737 C C . THR A 1 88 ? 10.828 -2.949 10.047 1 97.19 88 THR A C 1
ATOM 739 O O . THR A 1 88 ? 10.32 -3.842 9.367 1 97.19 88 THR A O 1
ATOM 742 N N . GLU A 1 89 ? 10.352 -2.537 11.156 1 97.56 89 GLU A N 1
ATOM 743 C CA . GLU A 1 89 ? 9.141 -3.139 11.695 1 97.56 89 GLU A CA 1
ATOM 744 C C . GLU A 1 89 ? 7.957 -2.93 10.75 1 97.56 89 GLU A C 1
ATOM 746 O O . GLU A 1 89 ? 7.16 -3.846 10.531 1 97.56 89 GLU A O 1
ATOM 751 N N . SER A 1 90 ? 7.809 -1.725 10.203 1 98.12 90 SER A N 1
ATOM 752 C CA . SER A 1 90 ? 6.734 -1.418 9.266 1 98.12 90 SER A CA 1
ATOM 753 C C . SER A 1 90 ? 6.883 -2.217 7.977 1 98.12 90 SER A C 1
ATOM 755 O O . SER A 1 90 ? 5.895 -2.715 7.434 1 98.12 90 SER A O 1
ATOM 757 N N . TYR A 1 91 ? 8.133 -2.307 7.527 1 98.12 91 TYR A N 1
ATOM 758 C CA . TYR A 1 91 ? 8.398 -3.096 6.328 1 98.12 91 TYR A CA 1
ATOM 759 C C . TYR A 1 91 ? 7.988 -4.551 6.531 1 98.12 91 TYR A C 1
ATOM 761 O O . TYR A 1 91 ? 7.387 -5.156 5.641 1 98.12 91 TYR A O 1
ATOM 769 N N . GLN A 1 92 ? 8.281 -5.066 7.688 1 97.75 92 GLN A N 1
ATOM 770 C CA . GLN A 1 92 ? 7.914 -6.445 8 1 97.75 92 GLN A CA 1
ATOM 771 C C . GLN A 1 92 ? 6.398 -6.625 8.016 1 97.75 92 GLN A C 1
ATOM 773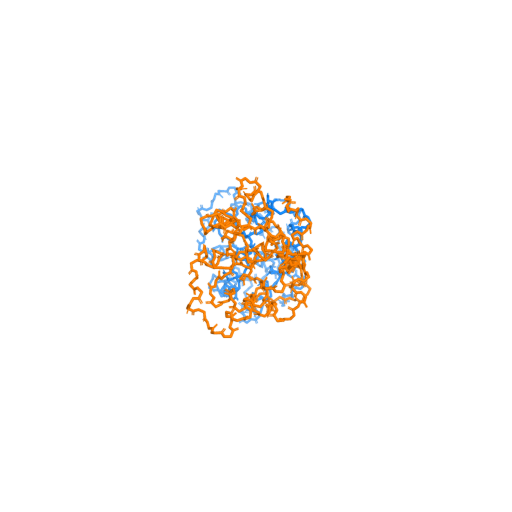 O O . GLN A 1 92 ? 5.887 -7.645 7.551 1 97.75 92 GLN A O 1
ATOM 778 N N . GLN A 1 93 ? 5.703 -5.68 8.547 1 98.25 93 GLN A N 1
ATOM 779 C CA . GLN A 1 93 ? 4.242 -5.715 8.508 1 98.25 93 GLN A CA 1
ATOM 780 C C . GLN A 1 93 ? 3.725 -5.73 7.074 1 98.25 93 GLN A C 1
ATOM 782 O O . GLN A 1 93 ? 2.783 -6.457 6.758 1 98.25 93 GLN A O 1
ATOM 787 N N . MET A 1 94 ? 4.371 -4.902 6.262 1 98.5 94 MET A N 1
ATOM 788 C CA . MET A 1 94 ? 3.957 -4.855 4.863 1 98.5 94 MET A CA 1
ATOM 789 C C . MET A 1 94 ? 4.195 -6.195 4.176 1 98.5 94 MET A C 1
ATOM 791 O O . MET A 1 94 ? 3.387 -6.629 3.354 1 98.5 94 MET A O 1
ATOM 795 N N . LEU A 1 95 ? 5.281 -6.855 4.504 1 97.31 95 LEU A N 1
ATOM 796 C CA . LEU A 1 95 ? 5.57 -8.172 3.953 1 97.31 95 LEU A CA 1
ATOM 797 C C . LEU A 1 95 ? 4.488 -9.172 4.344 1 97.31 95 LEU A C 1
ATOM 799 O O . LEU A 1 95 ? 4.035 -9.961 3.51 1 97.31 95 LEU A O 1
ATOM 803 N N . GLU A 1 96 ? 4.098 -9.117 5.551 1 98.06 96 GLU A N 1
ATOM 804 C CA . GLU A 1 96 ? 3.07 -10.031 6.043 1 98.06 96 GLU A CA 1
ATOM 805 C C . GLU A 1 96 ? 1.75 -9.82 5.305 1 98.06 96 GLU A C 1
ATOM 807 O O . GLU A 1 96 ? 1.085 -10.789 4.926 1 98.06 96 GLU A O 1
ATOM 812 N N . VAL A 1 97 ? 1.417 -8.578 5.141 1 98.56 97 VAL A N 1
ATOM 813 C CA . VAL A 1 97 ? 0.177 -8.289 4.434 1 98.56 97 VAL A CA 1
ATOM 814 C C . VAL A 1 97 ? 0.288 -8.75 2.982 1 98.56 97 VAL A C 1
ATOM 816 O O . VAL A 1 97 ? -0.675 -9.273 2.414 1 98.56 97 VAL A O 1
ATOM 819 N N . GLU A 1 98 ? 1.451 -8.516 2.354 1 97.81 98 GLU A N 1
ATOM 820 C CA . GLU A 1 98 ? 1.684 -8.938 0.978 1 97.81 98 GLU A CA 1
ATOM 821 C C . GLU A 1 98 ? 1.445 -10.438 0.814 1 97.81 98 GLU A C 1
ATOM 823 O O . GLU A 1 98 ? 0.839 -10.875 -0.167 1 97.81 98 GLU A O 1
ATOM 828 N N . LEU A 1 99 ? 1.886 -11.188 1.783 1 96.81 99 LEU A N 1
ATOM 829 C CA . LEU A 1 99 ? 1.714 -12.641 1.742 1 96.81 99 LEU A CA 1
ATOM 830 C C . LEU A 1 99 ? 0.235 -13.008 1.76 1 96.81 99 LEU A C 1
ATOM 832 O O . LEU A 1 99 ? -0.181 -13.953 1.079 1 96.81 99 LEU A O 1
ATOM 836 N N . VAL A 1 100 ? -0.502 -12.359 2.555 1 97.81 100 VAL A N 1
ATOM 837 C CA . VAL A 1 100 ? -1.94 -12.594 2.613 1 97.81 100 VAL A CA 1
ATOM 838 C C . VAL A 1 100 ? -2.568 -12.305 1.252 1 97.81 100 VAL A C 1
ATOM 840 O O . VAL A 1 100 ? -3.451 -13.039 0.798 1 97.81 100 VAL A O 1
ATOM 843 N N . MET A 1 101 ? -2.107 -11.273 0.633 1 98 101 MET A N 1
ATOM 844 C CA . MET A 1 101 ? -2.611 -10.922 -0.693 1 98 101 MET A CA 1
ATOM 845 C C . MET A 1 101 ? -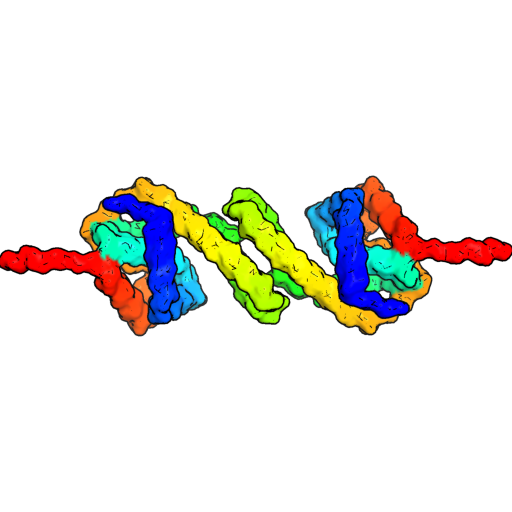2.24 -11.992 -1.714 1 98 101 MET A C 1
ATOM 847 O O . MET A 1 101 ? -3.037 -12.312 -2.598 1 98 101 MET A O 1
ATOM 851 N N . GLU A 1 102 ? -1.04 -12.516 -1.593 1 97 102 GLU A N 1
ATOM 852 C CA . GLU A 1 102 ? -0.615 -13.602 -2.475 1 97 102 GLU A CA 1
ATOM 853 C C . GLU A 1 102 ? -1.494 -14.836 -2.297 1 97 102 GLU A C 1
ATOM 855 O O . GLU A 1 102 ? -1.864 -15.492 -3.275 1 97 102 GLU A O 1
ATOM 860 N N . LYS A 1 103 ? -1.819 -15.117 -1.072 1 97.44 103 LYS A N 1
ATOM 861 C CA . LYS A 1 103 ? -2.689 -16.25 -0.777 1 97.44 103 LYS A CA 1
ATOM 862 C C . LYS A 1 103 ? -4.066 -16.062 -1.411 1 97.44 103 LYS A C 1
ATOM 864 O O . LYS A 1 103 ? -4.66 -17.031 -1.905 1 97.44 103 LYS A O 1
ATOM 869 N N . ARG A 1 104 ? -4.547 -14.898 -1.36 1 97.25 104 ARG A N 1
ATOM 870 C CA . ARG A 1 104 ? -5.828 -14.609 -1.995 1 97.25 104 ARG A CA 1
ATOM 871 C C . ARG A 1 104 ? -5.758 -14.844 -3.5 1 97.25 104 ARG A C 1
ATOM 873 O O . ARG A 1 104 ? -6.688 -15.398 -4.09 1 97.25 104 ARG A O 1
ATOM 880 N N . SER A 1 105 ? -4.699 -14.398 -4.082 1 97.81 105 SER A N 1
ATOM 881 C CA . SER A 1 105 ? -4.496 -14.672 -5.5 1 97.81 105 SER A CA 1
ATOM 882 C C . SER A 1 105 ? -4.582 -16.172 -5.793 1 97.81 105 SER A C 1
ATOM 884 O O . SER A 1 105 ? -5.25 -16.578 -6.746 1 97.81 105 SER A O 1
ATOM 886 N N . GLN A 1 106 ? -3.961 -16.922 -4.973 1 98.19 106 GLN A N 1
ATOM 887 C CA . GLN A 1 106 ? -3.975 -18.359 -5.133 1 98.19 106 GLN A CA 1
ATOM 888 C C . GLN A 1 106 ? -5.395 -18.922 -5.027 1 98.19 106 GLN A C 1
ATOM 890 O O . GLN A 1 106 ? -5.785 -19.781 -5.809 1 98.19 106 GLN A O 1
ATOM 895 N N . GLN A 1 107 ? -6.141 -18.406 -4.09 1 97.75 107 GLN A N 1
ATOM 896 C CA . GLN A 1 107 ? -7.512 -18.859 -3.889 1 97.75 107 GLN A CA 1
ATOM 897 C C . GLN A 1 107 ? -8.375 -18.562 -5.113 1 97.75 107 GLN A C 1
ATOM 899 O O . GLN A 1 107 ? -9.203 -19.391 -5.504 1 97.75 107 GLN A O 1
ATOM 904 N N . LEU A 1 108 ? -8.195 -17.406 -5.645 1 98.06 108 LEU A N 1
ATOM 905 C CA . LEU A 1 108 ? -8.945 -17.031 -6.836 1 98.06 108 LEU A CA 1
ATOM 906 C C . LEU A 1 108 ? -8.648 -17.984 -7.988 1 98.06 108 LEU A C 1
ATOM 908 O O . LEU A 1 108 ? -9.562 -18.422 -8.688 1 98.06 108 LEU A O 1
ATOM 912 N N . MET A 1 109 ? -7.406 -18.344 -8.172 1 98.31 109 MET A N 1
ATOM 913 C CA . MET A 1 109 ? -7.02 -19.25 -9.242 1 98.31 109 MET A CA 1
ATOM 914 C C . MET A 1 109 ? -7.555 -20.656 -8.984 1 98.31 109 MET A C 1
ATOM 916 O O . MET A 1 109 ? -8 -21.344 -9.906 1 98.31 109 MET A O 1
ATOM 920 N N . LEU A 1 110 ? -7.523 -21.094 -7.738 1 97.94 110 LEU A N 1
ATOM 921 C CA . LEU A 1 110 ? -8.016 -22.422 -7.383 1 97.94 110 LEU A CA 1
ATOM 922 C C . LEU A 1 110 ? -9.516 -22.547 -7.652 1 97.94 110 LEU A C 1
ATOM 924 O O . LEU A 1 110 ? -9.984 -23.578 -8.109 1 97.94 110 LEU A O 1
ATOM 928 N N . LYS A 1 111 ? -10.211 -21.484 -7.27 1 97.56 111 LYS A N 1
ATOM 929 C CA . LYS A 1 111 ? -11.641 -21.469 -7.559 1 97.56 111 LYS A CA 1
ATOM 930 C C . LYS A 1 111 ? -11.898 -21.672 -9.047 1 97.56 111 LYS A C 1
ATOM 932 O O . LYS A 1 111 ? -12.789 -22.438 -9.438 1 97.56 111 LYS A O 1
ATOM 937 N N . ALA A 1 112 ? -11.156 -21.031 -9.867 1 98 112 ALA A N 1
ATOM 938 C CA . ALA A 1 112 ? -11.289 -21.172 -11.312 1 98 112 ALA A CA 1
ATOM 939 C C . ALA A 1 112 ? -10.867 -22.562 -11.766 1 98 112 ALA A C 1
ATOM 941 O O . ALA A 1 112 ? -11.508 -23.172 -12.633 1 98 112 ALA A O 1
ATOM 942 N N . LEU A 1 113 ? -9.75 -23.062 -11.211 1 98.06 113 LEU A N 1
ATOM 943 C CA . LEU A 1 113 ? -9.219 -24.375 -11.562 1 98.06 113 LEU A CA 1
ATOM 944 C C . LEU A 1 113 ? -10.281 -25.469 -11.367 1 98.06 113 LEU A C 1
ATOM 946 O O . LEU A 1 113 ? -10.359 -26.406 -12.148 1 98.06 113 LEU A O 1
ATOM 950 N N . ASN A 1 114 ? -11.062 -25.281 -10.328 1 96.06 114 ASN A N 1
ATOM 951 C CA . ASN A 1 114 ? -12.07 -26.266 -9.977 1 96.06 114 ASN A CA 1
ATOM 952 C C . ASN A 1 114 ? -13.141 -26.391 -11.055 1 96.06 114 ASN A C 1
ATOM 954 O O . ASN A 1 114 ? -13.922 -27.344 -11.055 1 96.06 114 ASN A O 1
ATOM 958 N N . HIS A 1 115 ? -13.156 -25.516 -11.977 1 96.12 115 HIS A N 1
ATOM 959 C CA . HIS A 1 115 ? -14.141 -25.547 -13.047 1 96.12 115 HIS A CA 1
ATOM 960 C C . HIS A 1 115 ? -13.508 -25.953 -14.367 1 96.12 115 HIS A C 1
ATOM 962 O O . HIS A 1 115 ? -14.172 -25.953 -15.406 1 96.12 115 HIS A O 1
ATOM 968 N N . LEU A 1 116 ? -12.273 -26.297 -14.297 1 97.06 116 LEU A N 1
ATOM 969 C CA . LEU A 1 116 ? -11.562 -26.656 -15.516 1 97.06 116 LEU A CA 1
ATOM 970 C C . LEU A 1 116 ? -11.352 -28.172 -15.586 1 97.06 116 LEU A C 1
ATOM 972 O O . LEU A 1 116 ? -11.266 -28.844 -14.555 1 97.06 116 LEU A O 1
ATOM 976 N N . ARG A 1 117 ? -11.32 -28.656 -16.797 1 95.56 117 ARG A N 1
ATOM 977 C CA . ARG A 1 117 ? -10.969 -30.047 -17.031 1 95.56 117 ARG A CA 1
ATOM 978 C C . ARG A 1 117 ? -9.461 -30.219 -17.188 1 95.56 117 ARG A C 1
ATOM 980 O O . ARG A 1 117 ? -8.844 -29.562 -18.031 1 95.56 117 ARG A O 1
ATOM 987 N N . VAL A 1 118 ? -8.914 -31.031 -16.391 1 95.88 118 VAL A N 1
ATOM 988 C CA . VAL A 1 118 ? -7.477 -31.266 -16.453 1 95.88 118 VAL A CA 1
ATOM 989 C C . VAL A 1 118 ? -7.191 -32.5 -17.312 1 95.88 118 VAL A C 1
ATOM 991 O O . VAL A 1 118 ? -8.039 -33.375 -17.453 1 95.88 118 VAL A O 1
ATOM 994 N N . GLN A 1 119 ? -6.094 -32.531 -17.891 1 95.88 119 GLN A N 1
ATOM 995 C CA . GLN A 1 119 ? -5.672 -33.625 -18.75 1 95.88 119 GLN A CA 1
ATOM 996 C C . GLN A 1 119 ? -4.598 -34.469 -18.078 1 95.88 119 GLN A C 1
ATOM 998 O O . GLN A 1 119 ? -3.988 -34.031 -17.094 1 95.88 119 GLN A O 1
ATOM 1003 N N . SER A 1 120 ? -4.359 -35.688 -18.672 1 94.62 120 SER A N 1
ATOM 1004 C CA . SER A 1 120 ? -3.393 -36.594 -18.078 1 94.62 120 SER A CA 1
ATOM 1005 C C . SER A 1 120 ? -2.027 -36.469 -18.75 1 94.62 120 SER A C 1
ATOM 1007 O O . SER A 1 120 ? -1.063 -37.094 -18.328 1 94.62 120 SER A O 1
ATOM 1009 N N . SER A 1 121 ? -1.962 -35.75 -19.766 1 94.88 121 SER A N 1
ATOM 1010 C CA . SER A 1 121 ? -0.705 -35.469 -20.438 1 94.88 121 SER A CA 1
ATOM 1011 C C . SER A 1 121 ? -0.686 -34.031 -20.969 1 94.88 121 SER A C 1
ATOM 1013 O O . SER A 1 121 ? -1.74 -33.406 -21.156 1 94.88 121 SER A O 1
ATOM 1015 N N . GLY A 1 122 ? 0.543 -33.5 -21.094 1 95.56 122 GLY A N 1
ATOM 1016 C CA . GLY A 1 122 ? 0.676 -32.156 -21.594 1 95.56 122 GLY A CA 1
ATOM 1017 C C . GLY A 1 122 ? 1.991 -31.484 -21.219 1 95.56 122 GLY A C 1
ATOM 1018 O O . GLY A 1 122 ? 2.922 -32.156 -20.781 1 95.56 122 GLY A O 1
ATOM 1019 N N . ASP A 1 123 ? 2.061 -30.234 -21.484 1 96.25 123 ASP A N 1
ATOM 1020 C CA . ASP A 1 123 ? 3.236 -29.406 -21.203 1 96.25 123 ASP A CA 1
ATOM 1021 C C . ASP A 1 123 ? 2.857 -28.156 -20.422 1 96.25 123 ASP A C 1
ATOM 1023 O O . ASP A 1 123 ? 2.691 -27.078 -21 1 96.25 123 ASP A O 1
ATOM 1027 N N . ASN A 1 124 ? 2.873 -28.297 -19.125 1 97.5 124 ASN A N 1
ATOM 1028 C CA . ASN A 1 124 ? 2.432 -27.203 -18.266 1 97.5 124 ASN A CA 1
ATOM 1029 C C . ASN A 1 124 ? 3.352 -25.984 -18.391 1 97.5 124 ASN A C 1
ATOM 1031 O O . ASN A 1 124 ? 2.889 -24.844 -18.359 1 97.5 124 ASN A O 1
ATOM 1035 N N . LEU A 1 125 ? 4.617 -26.234 -18.453 1 96.44 125 LEU A N 1
ATOM 1036 C CA . LEU A 1 125 ? 5.582 -25.141 -18.5 1 96.44 125 LEU A CA 1
ATOM 1037 C C . LEU A 1 125 ? 5.324 -24.25 -19.688 1 96.44 125 LEU A C 1
ATOM 1039 O O . LEU A 1 125 ? 5.129 -23.031 -19.531 1 96.44 125 LEU A O 1
ATOM 1043 N N . THR A 1 126 ? 5.27 -24.828 -20.875 1 97.12 126 THR A N 1
ATOM 1044 C CA . THR A 1 126 ? 5.059 -24.062 -22.094 1 97.12 126 THR A CA 1
ATOM 1045 C C . THR A 1 126 ? 3.689 -23.391 -22.078 1 97.12 126 THR A C 1
ATOM 1047 O O . THR A 1 126 ? 3.566 -22.219 -22.438 1 97.12 126 THR A O 1
ATOM 1050 N N . ALA A 1 127 ? 2.705 -24.125 -21.719 1 98.12 127 ALA A N 1
ATOM 1051 C CA . ALA A 1 127 ? 1.348 -23.594 -21.688 1 98.12 127 ALA A CA 1
ATOM 1052 C C . ALA A 1 127 ? 1.253 -22.406 -20.734 1 98.12 127 ALA A C 1
ATOM 1054 O O . ALA A 1 127 ? 0.644 -21.391 -21.062 1 98.12 127 ALA A O 1
ATOM 1055 N N . CYS A 1 128 ? 1.881 -22.531 -19.547 1 98.12 128 CYS A N 1
ATOM 1056 C CA . CYS A 1 128 ? 1.86 -21.484 -18.516 1 98.12 128 CYS A CA 1
ATOM 1057 C C . CYS A 1 128 ? 2.594 -20.234 -19 1 98.12 128 CYS A C 1
ATOM 1059 O O . CYS A 1 128 ? 2.092 -19.125 -18.844 1 98.12 128 CYS A O 1
ATOM 1061 N N . LEU A 1 129 ? 3.771 -20.406 -19.562 1 97.44 129 LEU A N 1
ATOM 1062 C CA . LEU A 1 129 ? 4.551 -19.266 -20.062 1 97.44 129 LEU A CA 1
ATOM 1063 C C . LEU A 1 129 ? 3.795 -18.531 -21.156 1 97.44 129 LEU A C 1
ATOM 1065 O O . LEU A 1 129 ? 3.668 -17.297 -21.109 1 97.44 129 LEU A O 1
ATOM 1069 N N . ARG A 1 130 ? 3.236 -19.25 -22.078 1 97.62 130 ARG A N 1
ATOM 1070 C CA . ARG A 1 130 ? 2.516 -18.656 -23.203 1 97.62 130 ARG A CA 1
ATOM 1071 C C . ARG A 1 130 ? 1.266 -17.922 -22.719 1 97.62 130 ARG A C 1
ATOM 1073 O O . ARG A 1 130 ? 0.892 -16.891 -23.266 1 97.62 130 ARG A O 1
ATOM 1080 N N . ALA A 1 131 ? 0.619 -18.5 -21.75 1 98.12 131 ALA A N 1
ATOM 1081 C CA . ALA A 1 131 ? -0.562 -17.859 -21.172 1 98.12 131 ALA A CA 1
ATOM 1082 C C . ALA A 1 131 ? -0.219 -16.5 -20.578 1 98.12 131 ALA A C 1
ATOM 1084 O O . ALA A 1 131 ? -1.103 -15.664 -20.375 1 98.12 131 ALA A O 1
ATOM 1085 N N . GLN A 1 132 ? 1.051 -16.281 -20.234 1 96.75 132 GLN A N 1
ATOM 1086 C CA . GLN A 1 132 ? 1.499 -15.016 -19.672 1 96.75 132 GLN A CA 1
ATOM 1087 C C . GLN A 1 132 ? 2.271 -14.203 -20.719 1 96.75 132 GLN A C 1
ATOM 1089 O O . GLN A 1 132 ? 3.051 -13.312 -20.359 1 96.75 132 GLN A O 1
ATOM 1094 N N . ASP A 1 133 ? 2.08 -14.562 -21.938 1 95.94 133 ASP A N 1
ATOM 1095 C CA . ASP A 1 133 ? 2.625 -13.875 -23.094 1 95.94 133 ASP A CA 1
ATOM 1096 C C . ASP A 1 133 ? 4.152 -13.93 -23.109 1 95.94 133 ASP A C 1
ATOM 1098 O O . ASP A 1 133 ? 4.812 -12.961 -23.484 1 95.94 133 ASP A O 1
ATOM 1102 N N . ILE A 1 134 ? 4.664 -14.922 -22.578 1 95.88 134 ILE A N 1
ATOM 1103 C CA . ILE A 1 134 ? 6.098 -15.172 -22.594 1 95.88 134 ILE A CA 1
ATOM 1104 C C . ILE A 1 134 ? 6.402 -16.328 -23.547 1 95.88 134 ILE A C 1
ATOM 1106 O O . ILE A 1 134 ? 5.852 -17.422 -23.391 1 95.88 134 ILE A O 1
ATOM 1110 N N . ASP A 1 135 ? 7.223 -16.109 -24.469 1 94.75 135 ASP A N 1
ATOM 1111 C CA . ASP A 1 135 ? 7.707 -17.156 -25.359 1 94.75 135 ASP A CA 1
ATOM 1112 C C . ASP A 1 135 ? 8.891 -17.891 -24.75 1 94.75 135 ASP A C 1
ATOM 1114 O O . ASP A 1 135 ? 9.953 -17.297 -24.516 1 94.75 135 ASP A O 1
ATOM 1118 N N . PRO A 1 136 ? 8.734 -19.203 -24.531 1 93.62 136 PRO A N 1
ATOM 1119 C CA . PRO A 1 136 ? 9.852 -19.953 -23.938 1 93.62 136 PRO A CA 1
ATOM 1120 C C . PRO A 1 136 ? 11.141 -19.812 -24.734 1 93.62 136 PRO A C 1
ATOM 1122 O O . PRO A 1 136 ? 12.234 -19.781 -24.156 1 93.62 136 PRO A O 1
ATOM 1125 N N . LEU A 1 137 ? 11.062 -19.703 -25.984 1 92.06 137 LEU A N 1
ATOM 1126 C CA . LEU A 1 137 ? 12.234 -19.625 -26.844 1 92.06 137 LEU A CA 1
ATOM 1127 C C . LEU A 1 137 ? 12.914 -18.266 -26.719 1 92.06 137 LEU A C 1
ATOM 1129 O O . LEU A 1 137 ? 14.055 -18.109 -27.141 1 92.06 137 LEU A O 1
ATOM 1133 N N . ALA A 1 138 ? 12.25 -17.281 -26.203 1 91.81 138 ALA A N 1
ATOM 1134 C CA . ALA A 1 138 ? 12.805 -15.938 -26.031 1 91.81 138 ALA A CA 1
ATOM 1135 C C . ALA A 1 138 ? 13.5 -15.805 -24.672 1 91.81 138 ALA A C 1
ATOM 1137 O O . ALA A 1 138 ? 14.211 -14.828 -24.438 1 91.81 138 ALA A O 1
ATOM 1138 N N . LEU A 1 139 ? 13.32 -16.734 -23.766 1 93.75 139 LEU A N 1
ATOM 1139 C CA . LEU A 1 139 ? 13.969 -16.703 -22.469 1 93.75 139 LEU A CA 1
ATOM 1140 C C . LEU A 1 139 ? 15.453 -17.016 -22.578 1 93.75 139 LEU A C 1
ATOM 1142 O O . LEU A 1 139 ? 15.859 -17.859 -23.391 1 93.75 139 LEU A O 1
ATOM 1146 N N . PRO A 1 140 ? 16.234 -16.328 -21.766 1 92.12 140 PRO A N 1
ATOM 1147 C CA . PRO A 1 140 ? 17.641 -16.734 -21.719 1 92.12 140 PRO A CA 1
ATOM 1148 C C . PRO A 1 140 ? 17.812 -18.234 -21.453 1 92.12 140 PRO A C 1
ATOM 1150 O O . PRO A 1 140 ? 17.078 -18.797 -20.641 1 92.12 140 PRO A O 1
ATOM 1153 N N . GLY A 1 141 ? 18.75 -18.891 -22.094 1 91.06 141 GLY A N 1
ATOM 1154 C CA . GLY A 1 141 ? 18.984 -20.312 -22.016 1 91.06 141 GLY A CA 1
ATOM 1155 C C . GLY A 1 141 ? 19.078 -20.828 -20.594 1 91.06 141 GLY A C 1
ATOM 1156 O O . GLY A 1 141 ? 18.359 -21.75 -20.219 1 91.06 141 GLY A O 1
ATOM 1157 N N . PRO A 1 142 ? 19.953 -20.188 -19.844 1 90.44 142 PRO A N 1
ATOM 1158 C CA . PRO A 1 142 ? 20.094 -20.656 -18.469 1 90.44 142 PRO A CA 1
ATOM 1159 C C . PRO A 1 142 ? 18.781 -20.578 -17.672 1 90.44 142 PRO A C 1
ATOM 1161 O O . PRO A 1 142 ? 18.516 -21.438 -16.828 1 90.44 142 PRO A O 1
ATOM 1164 N N . MET A 1 143 ? 17.969 -19.578 -17.953 1 91.19 143 MET A N 1
ATOM 1165 C CA . MET A 1 143 ? 16.688 -19.422 -17.281 1 91.19 143 MET A CA 1
ATOM 1166 C C . MET A 1 143 ? 15.711 -20.531 -17.688 1 91.19 143 MET A C 1
ATOM 1168 O O . MET A 1 143 ? 15.062 -21.125 -16.828 1 91.19 143 MET A O 1
ATOM 1172 N N . LEU A 1 144 ? 15.648 -20.75 -18.953 1 92.19 144 LEU A N 1
ATOM 1173 C CA . LEU A 1 144 ? 14.766 -21.812 -19.422 1 92.19 144 LEU A CA 1
ATOM 1174 C C . LEU A 1 144 ? 15.211 -23.172 -18.891 1 92.19 144 LEU A C 1
ATOM 1176 O O . LEU A 1 144 ? 14.375 -24 -18.531 1 92.19 144 LEU A O 1
ATOM 1180 N N . GLU A 1 145 ? 16.484 -23.406 -18.875 1 92.06 145 GLU A N 1
ATOM 1181 C CA . GLU A 1 145 ? 17.016 -24.656 -18.344 1 92.06 145 GLU A CA 1
ATOM 1182 C C . GLU A 1 145 ? 16.641 -24.844 -16.875 1 92.06 145 GLU A C 1
ATOM 1184 O O . GLU A 1 145 ? 16.297 -25.953 -16.453 1 92.06 145 GLU A O 1
ATOM 1189 N N . GLN A 1 146 ? 16.75 -23.812 -16.172 1 91.12 146 GLN A N 1
ATOM 1190 C CA . GLN A 1 146 ? 16.391 -23.859 -14.758 1 91.12 146 GLN A CA 1
ATOM 1191 C C . GLN A 1 146 ? 14.914 -24.172 -14.57 1 91.12 146 GLN A C 1
ATOM 1193 O O . GLN A 1 146 ? 14.547 -24.984 -13.711 1 91.12 146 GLN A O 1
ATOM 1198 N N . LEU A 1 147 ? 14.086 -23.5 -15.32 1 92.38 147 LEU A N 1
ATOM 1199 C CA . LEU A 1 147 ? 12.648 -23.75 -15.258 1 92.38 147 LEU A CA 1
ATOM 1200 C C . LEU A 1 147 ? 12.336 -25.203 -15.602 1 92.38 147 LEU A C 1
ATOM 1202 O O . LEU A 1 147 ? 11.578 -25.859 -14.891 1 92.38 147 LEU A O 1
ATOM 1206 N N . THR A 1 148 ? 12.906 -25.641 -16.672 1 91.81 148 THR A N 1
ATOM 1207 C CA . THR A 1 148 ? 12.672 -27.016 -17.109 1 91.81 148 THR A CA 1
ATOM 1208 C C . THR A 1 148 ? 13.094 -28.016 -16.031 1 91.81 148 THR A C 1
ATOM 1210 O O . THR A 1 148 ? 12.406 -29 -15.797 1 91.81 148 THR A O 1
ATOM 1213 N N . HIS A 1 149 ? 14.219 -27.719 -15.43 1 90.81 149 HIS A N 1
ATOM 1214 C CA . HIS A 1 149 ? 14.695 -28.594 -14.352 1 90.81 149 HIS A CA 1
ATOM 1215 C C . HIS A 1 149 ? 13.711 -28.609 -13.188 1 90.81 149 HIS A C 1
ATOM 1217 O O . HIS A 1 149 ? 13.453 -29.672 -12.609 1 90.81 149 HIS A O 1
ATOM 1223 N N . LEU A 1 150 ? 13.219 -27.484 -12.867 1 90.06 150 LEU A N 1
ATOM 1224 C CA . LEU A 1 150 ? 12.25 -27.391 -11.781 1 90.06 150 LEU A CA 1
ATOM 1225 C C . LEU A 1 150 ? 11.008 -28.219 -12.078 1 90.06 150 LEU A C 1
ATOM 1227 O O . LEU A 1 150 ? 10.5 -28.922 -11.203 1 90.06 150 LEU A O 1
ATOM 1231 N N . PHE A 1 151 ? 10.508 -28.156 -13.258 1 91.88 151 PHE A N 1
ATOM 1232 C CA . PHE A 1 151 ? 9.305 -28.891 -13.641 1 91.88 151 PHE A CA 1
ATOM 1233 C C . PHE A 1 151 ? 9.586 -30.391 -13.711 1 91.88 151 PHE A C 1
ATOM 1235 O O . PHE A 1 151 ? 8.75 -31.203 -13.305 1 91.88 151 PHE A O 1
ATOM 1242 N N . ARG A 1 152 ? 10.781 -30.781 -14.172 1 86.62 152 ARG A N 1
ATOM 1243 C CA . ARG A 1 152 ? 11.148 -32.188 -14.266 1 86.62 152 ARG A CA 1
ATOM 1244 C C . ARG A 1 152 ? 11.305 -32.812 -12.883 1 86.62 152 ARG A C 1
ATOM 1246 O O . ARG A 1 152 ? 10.906 -33.969 -12.664 1 86.62 152 ARG A O 1
ATOM 1253 N N . SER A 1 153 ? 11.93 -32 -12 1 83.12 153 SER A N 1
ATOM 1254 C CA . SER A 1 153 ? 12.148 -32.5 -10.641 1 83.12 153 SER A CA 1
ATOM 1255 C C . SER A 1 153 ? 10.836 -32.656 -9.883 1 83.12 153 SER A C 1
ATOM 1257 O O . SER A 1 153 ? 10.773 -33.344 -8.867 1 83.12 153 SER A O 1
ATOM 1259 N N . SER A 1 154 ? 9.766 -32.031 -10.336 1 77.62 154 SER A N 1
ATOM 1260 C CA . SER A 1 154 ? 8.461 -32.062 -9.68 1 77.62 154 SER A CA 1
ATOM 1261 C C . SER A 1 154 ? 7.602 -33.219 -10.203 1 77.62 154 SER A C 1
ATOM 1263 O O . SER A 1 154 ? 6.551 -33.5 -9.633 1 77.62 154 SER A O 1
ATOM 1265 N N . GLU A 1 155 ? 8.039 -33.875 -11.273 1 74.88 155 GLU A N 1
ATOM 1266 C CA . GLU A 1 155 ? 7.27 -34.969 -11.875 1 74.88 155 GLU A CA 1
ATOM 1267 C C . GLU A 1 155 ? 7.199 -36.188 -10.945 1 74.88 155 GLU A C 1
ATOM 1269 O O . GLU A 1 155 ? 8.18 -36.5 -10.273 1 74.88 155 GLU A O 1
ATOM 1274 N N . PRO A 1 156 ? 5.961 -36.625 -10.648 1 67 156 PRO A N 1
ATOM 1275 C CA . PRO A 1 156 ? 5.855 -37.812 -9.828 1 67 156 PRO A CA 1
ATOM 1276 C C . PRO A 1 156 ? 6.629 -39 -10.414 1 67 156 PRO A C 1
ATOM 1278 O O . PRO A 1 156 ? 6.828 -39.062 -11.625 1 67 156 PRO A O 1
ATOM 1281 N N . ASP A 1 157 ? 7.449 -39.719 -9.562 1 56.62 157 ASP A N 1
ATOM 1282 C CA . ASP A 1 157 ? 8.133 -40.938 -9.992 1 56.62 157 ASP A CA 1
ATOM 1283 C C . ASP A 1 157 ? 7.188 -41.875 -10.773 1 56.62 157 ASP A C 1
ATOM 1285 O O . ASP A 1 157 ? 6.094 -42.188 -10.297 1 56.62 157 ASP A O 1
ATOM 1289 N N . LEU A 1 158 ? 7.121 -41.812 -12.109 1 49.66 158 LEU A N 1
ATOM 1290 C CA . LEU A 1 158 ? 6.418 -42.844 -12.867 1 49.66 158 LEU A CA 1
ATOM 1291 C C . LEU A 1 158 ? 6.793 -44.219 -12.375 1 49.66 158 LEU A C 1
ATOM 1293 O O . LEU A 1 158 ? 7.953 -44.469 -12.031 1 49.66 158 LEU A O 1
ATOM 1297 N N . PRO A 1 159 ? 5.895 -45 -11.93 1 44.34 159 PRO A N 1
ATOM 1298 C CA . PRO A 1 159 ? 6.258 -46.375 -11.609 1 44.34 159 PRO A CA 1
ATOM 1299 C C . PRO A 1 159 ? 7.074 -47.031 -12.719 1 44.34 159 PRO A C 1
ATOM 1301 O O . PRO A 1 159 ? 6.938 -46.688 -13.891 1 44.34 159 PRO A O 1
ATOM 1304 N N . ASP A 1 160 ? 8.344 -47.281 -12.453 1 41.59 160 ASP A N 1
ATOM 1305 C CA . ASP A 1 160 ? 9.18 -48.125 -13.297 1 41.59 160 ASP A CA 1
ATOM 1306 C C . ASP A 1 160 ? 8.375 -49.281 -13.914 1 41.59 160 ASP A C 1
ATOM 1308 O O . ASP A 1 160 ? 8.938 -50.188 -14.508 1 41.59 160 ASP A O 1
ATOM 1312 N N . THR A 1 161 ? 7.148 -49.438 -13.641 1 41.16 161 THR A N 1
ATOM 1313 C CA . THR A 1 161 ? 6.605 -50.719 -14.016 1 41.16 161 THR A CA 1
ATOM 1314 C C . THR A 1 161 ? 6.566 -50.875 -15.531 1 41.16 161 THR A C 1
ATOM 1316 O O . THR A 1 161 ? 6.184 -51.938 -16.047 1 41.16 161 THR A O 1
ATOM 1319 N N . LEU A 1 162 ? 6.477 -49.781 -16.359 1 39.84 162 LEU A N 1
ATOM 1320 C CA . LEU A 1 162 ? 6.098 -50.156 -17.719 1 39.84 162 LEU A CA 1
ATOM 1321 C C . LEU A 1 162 ? 7.293 -50.75 -18.469 1 39.84 162 LEU A C 1
ATOM 1323 O O . LEU A 1 162 ? 7.238 -50.906 -19.688 1 39.84 162 LEU A O 1
ATOM 1327 N N . ALA A 1 163 ? 8.555 -50.844 -17.812 1 39.22 163 ALA A N 1
ATOM 1328 C CA . ALA A 1 163 ? 9.523 -51.656 -18.562 1 39.22 163 ALA A CA 1
ATOM 1329 C C . ALA A 1 163 ? 9.117 -53.125 -18.594 1 39.22 163 ALA A C 1
ATOM 1331 O O . ALA A 1 163 ? 9.258 -53.812 -17.594 1 39.22 163 ALA A O 1
ATOM 1332 N N . GLY A 1 164 ? 7.848 -53.438 -18.969 1 27.5 164 GLY A N 1
ATOM 1333 C CA . GLY A 1 164 ? 7.777 -54.781 -19.547 1 27.5 164 GLY A CA 1
ATOM 1334 C C . GLY A 1 164 ? 8.523 -54.906 -20.859 1 27.5 164 GLY A C 1
ATOM 1335 O O . GLY A 1 164 ? 8.766 -53.906 -21.531 1 27.5 164 GLY A O 1
ATOM 1336 N N . MET B 1 1 ? 9.102 29.578 19.719 1 64.94 1 MET B N 1
ATOM 1337 C CA . MET B 1 1 ? 9.227 28.203 20.203 1 64.94 1 MET B CA 1
ATOM 1338 C C . MET B 1 1 ? 9.242 27.219 19.047 1 64.94 1 MET B C 1
ATOM 1340 O O . MET B 1 1 ? 8.5 27.391 18.078 1 64.94 1 MET B O 1
ATOM 1344 N N . GLN B 1 2 ? 10.18 26.266 19.094 1 88 2 GLN B N 1
ATOM 1345 C CA . GLN B 1 2 ? 10.32 25.297 18.016 1 88 2 GLN B CA 1
ATOM 1346 C C . GLN B 1 2 ? 9.414 24.078 18.25 1 88 2 GLN B C 1
ATOM 1348 O O . GLN B 1 2 ? 9.438 23.484 19.328 1 88 2 GLN B O 1
ATOM 1353 N N . ILE B 1 3 ? 8.445 23.859 17.469 1 93.69 3 ILE B N 1
ATOM 1354 C CA . ILE B 1 3 ? 7.535 22.734 17.531 1 93.69 3 ILE B CA 1
ATOM 1355 C C . ILE B 1 3 ? 8.312 21.438 17.328 1 93.69 3 ILE B C 1
ATOM 1357 O O . ILE B 1 3 ? 9.07 21.297 16.359 1 93.69 3 ILE B O 1
ATOM 1361 N N . THR B 1 4 ? 8.172 20.453 18.312 1 95.69 4 THR B N 1
ATOM 1362 C CA . THR B 1 4 ? 8.852 19.172 18.203 1 95.69 4 THR B CA 1
ATOM 1363 C C . THR B 1 4 ? 7.969 18.141 17.5 1 95.69 4 THR B C 1
ATOM 1365 O O . THR B 1 4 ? 6.75 18.328 17.422 1 95.69 4 THR B O 1
ATOM 1368 N N . ALA B 1 5 ? 8.594 17.078 17.062 1 96.69 5 ALA B N 1
ATOM 1369 C CA . ALA B 1 5 ? 7.863 15.984 16.438 1 96.69 5 ALA B CA 1
ATOM 1370 C C . ALA B 1 5 ? 6.867 15.352 17.406 1 96.69 5 ALA B C 1
ATOM 1372 O O . ALA B 1 5 ? 5.754 15 17.016 1 96.69 5 ALA B O 1
ATOM 1373 N N . GLU B 1 6 ? 7.262 15.203 18.609 1 96.38 6 GLU B N 1
ATOM 1374 C CA . GLU B 1 6 ? 6.406 14.617 19.625 1 96.38 6 GLU B CA 1
ATOM 1375 C C . GLU B 1 6 ? 5.184 15.492 19.891 1 96.38 6 GLU B C 1
ATOM 1377 O O . GLU B 1 6 ? 4.066 14.984 20.031 1 96.38 6 GLU B O 1
ATOM 1382 N N . GLN B 1 7 ? 5.43 16.766 20.016 1 95.81 7 GLN B N 1
ATOM 1383 C CA . GLN B 1 7 ? 4.332 17.719 20.219 1 95.81 7 GLN B CA 1
ATOM 1384 C C . GLN B 1 7 ? 3.334 17.656 19.062 1 95.81 7 GLN B C 1
ATOM 1386 O O . GLN B 1 7 ? 2.123 17.625 19.281 1 95.81 7 GLN B O 1
ATOM 1391 N N . TYR B 1 8 ? 3.918 17.672 17.891 1 97.5 8 TYR B N 1
ATOM 1392 C CA . TYR B 1 8 ? 3.094 17.594 16.688 1 97.5 8 TYR B CA 1
ATOM 1393 C C . TYR B 1 8 ? 2.25 16.312 16.688 1 97.5 8 TYR B C 1
ATOM 1395 O O . TYR B 1 8 ? 1.037 16.375 16.469 1 97.5 8 TYR B O 1
ATOM 1403 N N . TRP B 1 9 ? 2.82 15.211 16.984 1 97.25 9 TRP B N 1
ATOM 1404 C CA . TRP B 1 9 ? 2.139 13.922 16.953 1 97.25 9 TRP B CA 1
ATOM 1405 C C . TRP B 1 9 ? 1.066 13.844 18.031 1 97.25 9 TRP B C 1
ATOM 1407 O O . TRP B 1 9 ? -0.069 13.445 17.766 1 97.25 9 TRP B O 1
ATOM 1417 N N . GLN B 1 10 ? 1.371 14.211 19.219 1 96.38 10 GLN B N 1
ATOM 1418 C CA . GLN B 1 10 ? 0.428 14.18 20.328 1 96.38 10 GLN B CA 1
ATOM 1419 C C . GLN B 1 10 ? -0.76 15.102 20.078 1 96.38 10 GLN B C 1
ATOM 1421 O O . GLN B 1 10 ? -1.903 14.742 20.375 1 96.38 10 GLN B O 1
ATOM 1426 N N . PHE B 1 11 ? -0.415 16.25 19.609 1 96.56 11 PHE B N 1
ATOM 1427 C CA . PHE B 1 11 ? -1.474 17.203 19.266 1 96.56 11 PHE B CA 1
ATOM 1428 C C . PHE B 1 11 ? -2.412 16.594 18.234 1 96.56 11 PHE B C 1
ATOM 1430 O O . PHE B 1 11 ? -3.635 16.688 18.359 1 96.56 11 PHE B O 1
ATOM 1437 N N . SER B 1 12 ? -1.865 15.992 17.188 1 96.19 12 SER B N 1
ATOM 1438 C CA . SER B 1 12 ? -2.646 15.367 16.125 1 96.19 12 SER B CA 1
ATOM 1439 C C . SER B 1 12 ? -3.574 14.297 16.672 1 96.19 12 SER B C 1
ATOM 1441 O O . SER B 1 12 ? -4.75 14.234 16.312 1 96.19 12 SER B O 1
ATOM 1443 N N . GLU B 1 13 ? -3.006 13.523 17.547 1 94.38 13 GLU B N 1
ATOM 1444 C CA . GLU B 1 13 ? -3.795 12.453 18.156 1 94.38 13 GLU B CA 1
ATOM 1445 C C . GLU B 1 13 ? -4.953 13.016 18.969 1 94.38 13 GLU B C 1
ATOM 1447 O O . GLU B 1 13 ? -6.066 12.492 18.922 1 94.38 13 GLU B O 1
ATOM 1452 N N . ARG B 1 14 ? -4.695 14.008 19.688 1 93.69 14 ARG B N 1
ATOM 1453 C CA . ARG B 1 14 ? -5.715 14.633 20.516 1 93.69 14 ARG B CA 1
ATOM 1454 C C . ARG B 1 14 ? -6.844 15.203 19.656 1 93.69 14 ARG B C 1
ATOM 1456 O O . ARG B 1 14 ? -8.023 15.008 19.969 1 93.69 14 ARG B O 1
ATOM 1463 N N . VAL B 1 15 ? -6.477 15.922 18.656 1 93 15 VAL B N 1
ATOM 1464 C CA . VAL B 1 15 ? -7.477 16.516 17.781 1 93 15 VAL B CA 1
ATOM 1465 C C . VAL B 1 15 ? -8.305 15.422 17.125 1 93 15 VAL B C 1
ATOM 1467 O O . VAL B 1 15 ? -9.531 15.555 17 1 93 15 VAL B O 1
ATOM 1470 N N . TRP B 1 16 ? -7.613 14.305 16.766 1 90.75 16 TRP B N 1
ATOM 1471 C CA . TRP B 1 16 ? -8.266 13.219 16.047 1 90.75 16 TRP B CA 1
ATOM 1472 C C . TRP B 1 16 ? -9.25 12.477 16.953 1 90.75 16 TRP B C 1
ATOM 1474 O O . TRP B 1 16 ? -10.172 11.82 16.469 1 90.75 16 TRP B O 1
ATOM 1484 N N . GLN B 1 17 ? -9.062 12.57 18.172 1 91.5 17 GLN B N 1
ATOM 1485 C CA . GLN B 1 17 ? -9.977 11.945 19.125 1 91.5 17 GLN B CA 1
ATOM 1486 C C . GLN B 1 17 ? -11.289 12.719 19.219 1 91.5 17 GLN B C 1
ATOM 1488 O O . GLN B 1 17 ? -12.273 12.203 19.75 1 91.5 17 GLN B O 1
ATOM 1493 N N . GLN B 1 18 ? -11.289 13.906 18.797 1 90.06 18 GLN B N 1
ATOM 1494 C CA . GLN B 1 18 ? -12.508 14.711 18.75 1 90.06 18 GLN B CA 1
ATOM 1495 C C . GLN B 1 18 ? -13.328 14.398 17.5 1 90.06 18 GLN B C 1
ATOM 1497 O O . GLN B 1 18 ? -12.906 14.703 16.391 1 90.06 18 GLN B O 1
ATOM 1502 N N . HIS B 1 19 ? -14.492 13.961 17.688 1 90.06 19 HIS B N 1
ATOM 1503 C CA . HIS B 1 19 ? -15.336 13.469 16.594 1 90.06 19 HIS B CA 1
ATOM 1504 C C . HIS B 1 19 ? -15.578 14.562 15.555 1 90.06 19 HIS B C 1
ATOM 1506 O O . HIS B 1 19 ? -15.453 14.312 14.352 1 90.06 19 HIS B O 1
ATOM 1512 N N . GLY B 1 20 ? -15.945 15.727 16 1 87.44 20 GLY B N 1
ATOM 1513 C CA . GLY B 1 20 ? -16.219 16.828 15.094 1 87.44 20 GLY B CA 1
ATOM 1514 C C . GLY B 1 20 ? -15.023 17.203 14.234 1 87.44 20 GLY B C 1
ATOM 1515 O O . GLY B 1 20 ? -15.164 17.422 13.031 1 87.44 20 GLY B O 1
ATOM 1516 N N . ALA B 1 21 ? -13.875 17.219 14.859 1 90.12 21 ALA B N 1
ATOM 1517 C CA . ALA B 1 21 ? -12.648 17.578 14.148 1 90.12 21 ALA B CA 1
ATOM 1518 C C . ALA B 1 21 ? -12.266 16.516 13.133 1 90.12 21 ALA B C 1
ATOM 1520 O O . ALA B 1 21 ? -11.93 16.828 11.992 1 90.12 21 ALA B O 1
ATOM 1521 N N . ARG B 1 22 ? -12.406 15.328 13.586 1 92.06 22 ARG B N 1
ATOM 1522 C CA . ARG B 1 22 ? -12.078 14.203 12.711 1 92.06 22 ARG B CA 1
ATOM 1523 C C . ARG B 1 22 ? -12.992 14.164 11.5 1 92.06 22 ARG B C 1
ATOM 1525 O O . ARG B 1 22 ? -12.531 14.016 10.367 1 92.06 22 ARG B O 1
ATOM 1532 N N . GLN B 1 23 ? -14.242 14.297 11.688 1 91.44 23 GLN B N 1
ATOM 1533 C CA . GLN B 1 23 ? -15.211 14.266 10.602 1 91.44 23 GLN B CA 1
ATOM 1534 C C . GLN B 1 23 ? -14.961 15.391 9.602 1 91.44 23 GLN B C 1
ATOM 1536 O O . GLN B 1 23 ? -15.023 15.18 8.391 1 91.44 23 GLN B O 1
ATOM 1541 N N . THR B 1 24 ? -14.68 16.516 10.148 1 90.56 24 THR B N 1
ATOM 1542 C CA . THR B 1 24 ? -14.406 17.672 9.297 1 90.56 24 THR B CA 1
ATOM 1543 C C . THR B 1 24 ? -13.156 17.438 8.453 1 90.56 24 THR B C 1
ATOM 1545 O O . THR B 1 24 ? -13.164 17.688 7.246 1 90.56 24 THR B O 1
ATOM 1548 N N . ALA B 1 25 ? -12.102 17 9.109 1 91.12 25 ALA B N 1
ATOM 1549 C CA . ALA B 1 25 ? -10.844 16.75 8.406 1 91.12 25 ALA B CA 1
ATOM 1550 C C . ALA B 1 25 ? -11.039 15.695 7.312 1 91.12 25 ALA B C 1
ATOM 1552 O O . ALA B 1 25 ? -10.523 15.852 6.199 1 91.12 25 ALA B O 1
ATOM 1553 N N . LEU B 1 26 ? -11.812 14.703 7.543 1 90.69 26 LEU B N 1
ATOM 1554 C CA . LEU B 1 26 ? -12.047 13.625 6.586 1 90.69 26 LEU B CA 1
ATOM 1555 C C . LEU B 1 26 ? -12.867 14.117 5.402 1 90.69 26 LEU B C 1
ATOM 1557 O O . LEU B 1 26 ? -12.602 13.75 4.258 1 90.69 26 LEU B O 1
ATOM 1561 N N . GLU B 1 27 ? -13.844 14.867 5.711 1 91.12 27 GLU B N 1
ATOM 1562 C CA . GLU B 1 27 ? -14.664 15.438 4.645 1 91.12 27 GLU B CA 1
ATOM 1563 C C . GLU B 1 27 ? -13.836 16.344 3.736 1 91.12 27 GLU B C 1
ATOM 1565 O O . GLU B 1 27 ? -13.969 16.297 2.512 1 91.12 27 GLU B O 1
ATOM 1570 N N . LEU B 1 28 ? -13.016 17.141 4.355 1 91.56 28 LEU B N 1
ATOM 1571 C CA . LEU B 1 28 ? -12.141 18.031 3.604 1 91.56 28 LEU B CA 1
ATOM 1572 C C . LEU B 1 28 ? -11.164 17.234 2.738 1 91.56 28 LEU B C 1
ATOM 1574 O O . LEU B 1 28 ? -10.922 17.594 1.584 1 91.56 28 LEU B O 1
ATOM 1578 N N . GLN B 1 29 ? -10.656 16.219 3.316 1 90.06 29 GLN B N 1
ATOM 1579 C CA . GLN B 1 29 ? -9.711 15.383 2.594 1 90.06 29 GLN B CA 1
ATOM 1580 C C . GLN B 1 29 ? -10.383 14.68 1.418 1 90.06 29 GLN B C 1
ATOM 1582 O O . GLN B 1 29 ? -9.906 14.758 0.284 1 90.06 29 GLN B O 1
ATOM 1587 N N . ASP B 1 30 ? -11.539 14.078 1.598 1 88.31 30 ASP B N 1
ATOM 1588 C CA . ASP B 1 30 ? -12.219 13.266 0.597 1 88.31 30 ASP B CA 1
ATOM 1589 C C . ASP B 1 30 ? -12.812 14.141 -0.507 1 88.31 30 ASP B C 1
ATOM 1591 O O . ASP B 1 30 ? -12.742 13.797 -1.688 1 88.31 30 ASP B O 1
ATOM 1595 N N . GLN B 1 31 ? -13.312 15.266 -0.129 1 89.38 31 GLN B N 1
ATOM 1596 C CA . GLN B 1 31 ? -14.078 16.062 -1.078 1 89.38 31 GLN B CA 1
ATOM 1597 C C . GLN B 1 31 ? -13.203 17.141 -1.726 1 89.38 31 GLN B C 1
ATOM 1599 O O . GLN B 1 31 ? -13.438 17.531 -2.869 1 89.38 31 GLN B O 1
ATOM 1604 N N . HIS B 1 32 ? -12.164 17.531 -0.986 1 90.19 32 HIS B N 1
ATOM 1605 C CA . HIS B 1 32 ? -11.422 18.688 -1.486 1 90.19 32 HIS B CA 1
ATOM 1606 C C . HIS B 1 32 ? -9.938 18.375 -1.622 1 90.19 32 HIS B C 1
ATOM 1608 O O . HIS B 1 32 ? -9.148 19.234 -2.01 1 90.19 32 HIS B O 1
ATOM 1614 N N . GLY B 1 33 ? -9.547 17.281 -1.205 1 89.75 33 GLY B N 1
ATOM 1615 C CA . GLY B 1 33 ? -8.164 16.844 -1.378 1 89.75 33 GLY B CA 1
ATOM 1616 C C . GLY B 1 33 ? -7.219 17.453 -0.361 1 89.75 33 GLY B C 1
ATOM 1617 O O . GLY B 1 33 ? -6 17.438 -0.551 1 89.75 33 GLY B O 1
ATOM 1618 N N . LEU B 1 34 ? -7.793 18.016 0.624 1 93.5 34 LEU B N 1
ATOM 1619 C CA . LEU B 1 34 ? -6.973 18.625 1.664 1 93.5 34 LEU B CA 1
ATOM 1620 C C . LEU B 1 34 ? -6.152 17.578 2.398 1 93.5 34 LEU B C 1
ATOM 1622 O O . LEU B 1 34 ? -6.66 16.484 2.713 1 93.5 34 LEU B O 1
ATOM 1626 N N . GLU B 1 35 ? -4.887 17.906 2.602 1 94.5 35 GLU B N 1
ATOM 1627 C CA . GLU B 1 35 ? -4.012 17.047 3.391 1 94.5 35 GLU B CA 1
ATOM 1628 C C . GLU B 1 35 ? -4.129 17.359 4.883 1 94.5 35 GLU B C 1
ATOM 1630 O O . GLU B 1 35 ? -3.76 18.438 5.328 1 94.5 35 GLU B O 1
ATOM 1635 N N . PRO B 1 36 ? -4.539 16.453 5.645 1 95.19 36 PRO B N 1
ATOM 1636 C CA . PRO B 1 36 ? -4.859 16.719 7.047 1 95.19 36 PRO B CA 1
ATOM 1637 C C . PRO B 1 36 ? -3.635 17.109 7.867 1 95.19 36 PRO B C 1
ATOM 1639 O O . PRO B 1 36 ? -3.74 17.922 8.797 1 95.19 36 PRO B O 1
ATOM 1642 N N . ASN B 1 37 ? -2.479 16.531 7.59 1 97.19 37 ASN B N 1
ATOM 1643 C CA . ASN B 1 37 ? -1.29 16.844 8.375 1 97.19 37 ASN B CA 1
ATOM 1644 C C . ASN B 1 37 ? -0.925 18.312 8.289 1 97.19 37 ASN B C 1
ATOM 1646 O O . ASN B 1 37 ? -0.458 18.906 9.266 1 97.19 37 ASN B O 1
ATOM 1650 N N . LEU B 1 38 ? -1.084 18.891 7.129 1 97.75 38 LEU B N 1
ATOM 1651 C CA . LEU B 1 38 ? -0.804 20.312 6.992 1 97.75 38 LEU B CA 1
ATOM 1652 C C . LEU B 1 38 ? -1.801 21.141 7.797 1 97.75 38 LEU B C 1
ATOM 1654 O O . LEU B 1 38 ? -1.42 22.109 8.453 1 97.75 38 LEU B O 1
ATOM 1658 N N . LEU B 1 39 ? -3.041 20.766 7.766 1 96.62 39 LEU B N 1
ATOM 1659 C CA . LEU B 1 39 ? -4.074 21.438 8.555 1 96.62 39 LEU B CA 1
ATOM 1660 C C . LEU B 1 39 ? -3.781 21.328 10.047 1 96.62 39 LEU B C 1
ATOM 1662 O O . LEU B 1 39 ? -3.906 22.297 10.781 1 96.62 39 LEU B O 1
ATOM 1666 N N . LEU B 1 40 ? -3.404 20.188 10.469 1 96.69 40 LEU B N 1
ATOM 1667 C CA . LEU B 1 40 ? -3.082 19.953 11.867 1 96.69 40 LEU B CA 1
ATOM 1668 C C . LEU B 1 40 ? -1.891 20.797 12.305 1 96.69 40 LEU B C 1
ATOM 1670 O O . LEU B 1 40 ? -1.871 21.312 13.422 1 96.69 40 LEU B O 1
ATOM 1674 N N . LEU B 1 41 ? -0.891 20.891 11.414 1 97.75 41 LEU B N 1
ATOM 1675 C CA . LEU B 1 41 ? 0.252 21.734 11.734 1 97.75 41 LEU B CA 1
ATOM 1676 C C . LEU B 1 41 ? -0.176 23.188 11.875 1 97.75 41 LEU B C 1
ATOM 1678 O O . LEU B 1 41 ? 0.258 23.891 12.797 1 97.75 41 LEU B O 1
ATOM 1682 N N . ALA B 1 42 ? -1.023 23.625 10.984 1 97.44 42 ALA B N 1
ATOM 1683 C CA . ALA B 1 42 ? -1.534 25 11.047 1 97.44 42 ALA B CA 1
ATOM 1684 C C . ALA B 1 42 ? -2.246 25.25 12.375 1 97.44 42 ALA B C 1
ATOM 1686 O O . ALA B 1 42 ? -2.068 26.312 12.984 1 97.44 42 ALA B O 1
ATOM 1687 N N . LEU B 1 43 ? -3.016 24.328 12.789 1 96 43 LEU B N 1
ATOM 1688 C CA . LEU B 1 43 ? -3.74 24.422 14.055 1 96 43 LEU B CA 1
ATOM 1689 C C . LEU B 1 43 ? -2.775 24.484 15.234 1 96 43 LEU B C 1
ATOM 1691 O O . LEU B 1 43 ? -2.98 25.25 16.172 1 96 43 LEU B O 1
ATOM 1695 N N . LEU B 1 44 ? -1.804 23.656 15.195 1 96.69 44 LEU B N 1
ATOM 1696 C CA . LEU B 1 44 ? -0.806 23.625 16.25 1 96.69 44 LEU B CA 1
ATOM 1697 C C . LEU B 1 44 ? -0.063 24.953 16.344 1 96.69 44 LEU B C 1
ATOM 1699 O O . LEU B 1 44 ? 0.163 25.469 17.438 1 96.69 44 LEU B O 1
ATOM 1703 N N . LEU B 1 45 ? 0.341 25.453 15.211 1 96.75 45 LEU B N 1
ATOM 1704 C CA . LEU B 1 45 ? 0.991 26.766 15.18 1 96.75 45 LEU B CA 1
ATOM 1705 C C . LEU B 1 45 ? 0.089 27.844 15.781 1 96.75 45 LEU B C 1
ATOM 1707 O O . LEU B 1 45 ? 0.551 28.688 16.547 1 96.75 45 LEU B O 1
ATOM 1711 N N . GLU B 1 46 ? -1.16 27.766 15.359 1 95.06 46 GLU B N 1
ATOM 1712 C CA . GLU B 1 46 ? -2.148 28.688 15.906 1 95.06 46 GLU B CA 1
ATOM 1713 C C . GLU B 1 46 ? -2.15 28.656 17.438 1 95.06 46 GLU B C 1
ATOM 1715 O O . GLU B 1 46 ? -2.178 29.703 18.078 1 95.06 46 GLU B O 1
ATOM 1720 N N . GLN B 1 47 ? -2.162 27.547 17.969 1 93.12 47 GLN B N 1
ATOM 1721 C CA . GLN B 1 47 ? -2.184 27.344 19.406 1 93.12 47 GLN B CA 1
ATOM 1722 C C . GLN B 1 47 ? -0.974 28 20.078 1 93.12 47 GLN B C 1
ATOM 1724 O O . GLN B 1 47 ? -1.054 28.438 21.219 1 93.12 47 GLN B O 1
ATOM 1729 N N . HIS B 1 48 ? 0.11 28.094 19.375 1 93.94 48 HIS B N 1
ATOM 1730 C CA . HIS B 1 48 ? 1.343 28.641 19.938 1 93.94 48 HIS B CA 1
ATOM 1731 C C . HIS B 1 48 ? 1.535 30.109 19.516 1 93.94 48 HIS B C 1
ATOM 1733 O O . HIS B 1 48 ? 2.604 30.672 19.734 1 93.94 48 HIS B O 1
ATOM 1739 N N . GLY B 1 49 ? 0.577 30.672 18.891 1 93.56 49 GLY B N 1
ATOM 1740 C CA . GLY B 1 49 ? 0.655 32.062 18.469 1 93.56 49 GLY B CA 1
ATOM 1741 C C . GLY B 1 49 ? 1.682 32.281 17.375 1 93.56 49 GLY B C 1
ATOM 1742 O O . GLY B 1 49 ? 2.361 33.312 17.359 1 93.56 49 GLY B O 1
ATOM 1743 N N . GLN B 1 50 ? 1.851 31.297 16.594 1 96.25 50 GLN B N 1
ATOM 1744 C CA . GLN B 1 50 ? 2.777 31.359 15.461 1 96.25 50 GLN B CA 1
ATOM 1745 C C . GLN B 1 50 ? 2.031 31.328 14.133 1 96.25 50 GLN B C 1
ATOM 1747 O O . GLN B 1 50 ? 1.091 30.547 13.961 1 96.25 50 GLN B O 1
ATOM 1752 N N . PHE B 1 51 ? 2.432 32.188 13.234 1 97.38 51 PHE B N 1
ATOM 1753 C CA . PHE B 1 51 ? 1.669 32.344 12.008 1 97.38 51 PHE B CA 1
ATOM 1754 C C . PHE B 1 51 ? 2.586 32.281 10.789 1 97.38 51 PHE B C 1
ATOM 1756 O O . PHE B 1 51 ? 3.723 32.75 10.844 1 97.38 51 PHE B O 1
ATOM 1763 N N . LEU B 1 52 ? 2.076 31.656 9.688 1 98.19 52 LEU B N 1
ATOM 1764 C CA . LEU B 1 52 ? 2.779 31.547 8.406 1 98.19 52 LEU B CA 1
ATOM 1765 C C . LEU B 1 52 ? 1.945 32.125 7.277 1 98.19 52 LEU B C 1
ATOM 1767 O O . LEU B 1 52 ? 0.713 32.094 7.324 1 98.19 52 LEU B O 1
ATOM 1771 N N . GLU B 1 53 ? 2.641 32.656 6.293 1 98.19 53 GLU B N 1
ATOM 1772 C CA . GLU B 1 53 ? 1.978 33.125 5.078 1 98.19 53 GLU B CA 1
ATOM 1773 C C . GLU B 1 53 ? 1.689 31.969 4.129 1 98.19 53 GLU B C 1
ATOM 1775 O O . GLU B 1 53 ? 2.246 30.875 4.289 1 98.19 53 GLU B O 1
ATOM 1780 N N . GLU B 1 54 ? 0.818 32.219 3.145 1 98.31 54 GLU B N 1
ATOM 1781 C CA . GLU B 1 54 ? 0.424 31.234 2.164 1 98.31 54 GLU B CA 1
ATOM 1782 C C . GLU B 1 54 ? 1.644 30.594 1.503 1 98.31 54 GLU B C 1
ATOM 1784 O O . GLU B 1 54 ? 1.709 29.375 1.351 1 98.31 54 GLU B O 1
ATOM 1789 N N . GLY B 1 55 ? 2.588 31.422 1.116 1 98.38 55 GLY B N 1
ATOM 1790 C CA . GLY B 1 55 ? 3.795 30.922 0.478 1 98.38 55 GLY B CA 1
ATOM 1791 C C . GLY B 1 55 ? 4.578 29.969 1.352 1 98.38 55 GLY B C 1
ATOM 1792 O O . GLY B 1 55 ? 5.148 28.984 0.857 1 98.38 55 GLY B O 1
ATOM 1793 N N . GLN B 1 56 ? 4.641 30.234 2.602 1 98.56 56 GLN B N 1
ATOM 1794 C CA . GLN B 1 56 ? 5.363 29.391 3.537 1 98.56 56 GLN B CA 1
ATOM 1795 C C . GLN B 1 56 ? 4.641 28.062 3.736 1 98.5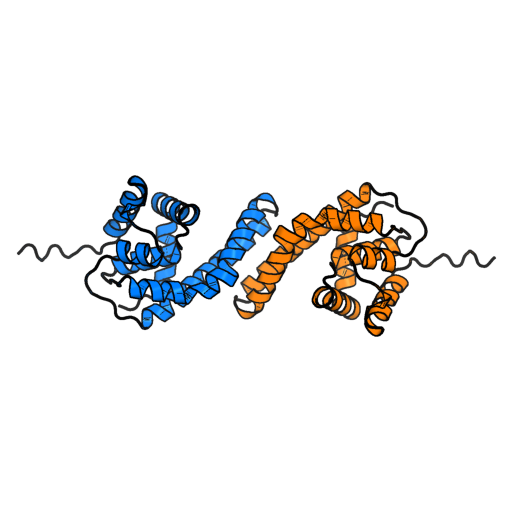6 56 GLN B C 1
ATOM 1797 O O . GLN B 1 56 ? 5.277 27 3.803 1 98.56 56 GLN B O 1
ATOM 1802 N N . PHE B 1 57 ? 3.348 28.094 3.779 1 98.69 57 PHE B N 1
ATOM 1803 C CA . PHE B 1 57 ? 2.598 26.844 3.844 1 98.69 57 PHE B CA 1
ATOM 1804 C C . PHE B 1 57 ? 2.807 26.031 2.578 1 98.69 57 PHE B C 1
ATOM 1806 O O . PHE B 1 57 ? 2.828 24.797 2.629 1 98.69 57 PHE B O 1
ATOM 1813 N N . ARG B 1 58 ? 2.91 26.672 1.43 1 98.62 58 ARG B N 1
ATOM 1814 C CA . ARG B 1 58 ? 3.193 25.953 0.191 1 98.62 58 ARG B CA 1
ATOM 1815 C C . ARG B 1 58 ? 4.531 25.234 0.272 1 98.62 58 ARG B C 1
ATOM 1817 O O . ARG B 1 58 ? 4.676 24.125 -0.247 1 98.62 58 ARG B O 1
ATOM 1824 N N . LEU B 1 59 ? 5.473 25.906 0.918 1 98.5 59 LEU B N 1
ATOM 1825 C CA . LEU B 1 59 ? 6.773 25.266 1.104 1 98.5 59 LEU B CA 1
ATOM 1826 C C . LEU B 1 59 ? 6.648 24.016 1.971 1 98.5 59 LEU B C 1
ATOM 1828 O O . LEU B 1 59 ? 7.309 23.016 1.712 1 98.5 59 LEU B O 1
ATOM 1832 N N . LEU B 1 60 ? 5.844 24.094 2.998 1 98.62 60 LEU B N 1
ATOM 1833 C CA . LEU B 1 60 ? 5.609 22.938 3.859 1 98.62 60 LEU B CA 1
ATOM 1834 C C . LEU B 1 60 ? 4.918 21.828 3.092 1 98.62 60 LEU B C 1
ATOM 1836 O O . LEU B 1 60 ? 5.297 20.656 3.209 1 98.62 60 LEU B O 1
ATOM 1840 N N . ARG B 1 61 ? 3.879 22.172 2.365 1 98.25 61 ARG B N 1
ATOM 1841 C CA . ARG B 1 61 ? 3.188 21.219 1.511 1 98.25 61 ARG B CA 1
ATOM 1842 C C . ARG B 1 61 ? 4.16 20.531 0.56 1 98.25 61 ARG B C 1
ATOM 1844 O O . ARG B 1 61 ? 4.133 19.312 0.412 1 98.25 61 ARG B O 1
ATOM 1851 N N . ASP B 1 62 ? 5.043 21.297 -0.071 1 98.25 62 ASP B N 1
ATOM 1852 C CA . ASP B 1 62 ? 6 20.781 -1.05 1 98.25 62 ASP B CA 1
ATOM 1853 C C . ASP B 1 62 ? 7.016 19.859 -0.391 1 98.25 62 ASP B C 1
ATOM 1855 O O . ASP B 1 62 ? 7.508 18.922 -1.021 1 98.25 62 ASP B O 1
ATOM 1859 N N . ALA B 1 63 ? 7.324 20.141 0.86 1 98.38 63 ALA B N 1
ATOM 1860 C CA . ALA B 1 63 ? 8.32 19.359 1.589 1 98.38 63 ALA B CA 1
ATOM 1861 C C . ALA B 1 63 ? 7.895 17.906 1.71 1 98.38 63 ALA B C 1
ATOM 1863 O O . ALA B 1 63 ? 8.734 17.016 1.763 1 98.38 63 ALA B O 1
ATOM 1864 N N . GLN B 1 64 ? 6.609 17.656 1.756 1 97.94 64 GLN B N 1
ATOM 1865 C CA . GLN B 1 64 ? 6.145 16.281 1.904 1 97.94 64 GLN B CA 1
ATOM 1866 C C . GLN B 1 64 ? 5.484 15.781 0.621 1 97.94 64 GLN B C 1
ATOM 1868 O O . GLN B 1 64 ? 4.922 14.688 0.593 1 97.94 64 GLN B O 1
ATOM 1873 N N . ALA B 1 65 ? 5.5 16.562 -0.414 1 97.44 65 ALA B N 1
ATOM 1874 C CA . ALA B 1 65 ? 4.695 16.312 -1.606 1 97.44 65 ALA B CA 1
ATOM 1875 C C . ALA B 1 65 ? 5.113 15 -2.275 1 97.44 65 ALA B C 1
ATOM 1877 O O . ALA B 1 65 ? 4.27 14.164 -2.598 1 97.44 65 ALA B O 1
ATOM 1878 N N . GLN B 1 66 ? 6.418 14.844 -2.527 1 97.19 66 GLN B N 1
ATOM 1879 C CA . GLN B 1 66 ? 6.906 13.633 -3.182 1 97.19 66 GLN B CA 1
ATOM 1880 C C . GLN B 1 66 ? 6.57 12.391 -2.363 1 97.19 66 GLN B C 1
ATOM 1882 O O . GLN B 1 66 ? 6.141 11.375 -2.916 1 97.19 66 GLN B O 1
ATOM 1887 N N . TRP B 1 67 ? 6.754 12.477 -1.062 1 97.62 67 TRP B N 1
ATOM 1888 C CA . TRP B 1 67 ? 6.422 11.383 -0.15 1 97.62 67 TRP B CA 1
ATOM 1889 C C . TRP B 1 67 ? 4.938 11.047 -0.219 1 97.62 67 TRP B C 1
ATOM 1891 O O . TRP B 1 67 ? 4.566 9.875 -0.344 1 97.62 67 TRP B O 1
ATOM 1901 N N . CYS B 1 68 ? 4.094 12.039 -0.141 1 97 68 CYS B N 1
ATOM 1902 C CA . CYS B 1 68 ? 2.65 11.828 -0.193 1 97 68 CYS B CA 1
ATOM 1903 C C . CYS B 1 68 ? 2.23 11.234 -1.531 1 97 68 CYS B C 1
ATOM 1905 O O . CYS B 1 68 ? 1.459 10.273 -1.574 1 97 68 CYS B O 1
ATOM 1907 N N . GLU B 1 69 ? 2.771 11.734 -2.564 1 96.5 69 GLU B N 1
ATOM 1908 C CA . GLU B 1 69 ? 2.373 11.328 -3.908 1 96.5 69 GLU B CA 1
ATOM 1909 C C . GLU B 1 69 ? 2.826 9.906 -4.211 1 96.5 69 GLU B C 1
ATOM 1911 O O . GLU B 1 69 ? 2.08 9.125 -4.809 1 96.5 69 GLU B O 1
ATOM 1916 N N . LYS B 1 70 ? 3.998 9.586 -3.811 1 96.81 70 LYS B N 1
ATOM 1917 C CA . LYS B 1 70 ? 4.602 8.32 -4.227 1 96.81 70 LYS B CA 1
ATOM 1918 C C . LYS B 1 70 ? 4.297 7.211 -3.225 1 96.81 70 LYS B C 1
ATOM 1920 O O . LYS B 1 70 ? 4.281 6.031 -3.582 1 96.81 70 LYS B O 1
ATOM 1925 N N . MET B 1 71 ? 4.008 7.621 -1.998 1 97.44 71 MET B N 1
ATOM 1926 C CA . MET B 1 71 ? 3.906 6.59 -0.969 1 97.44 71 MET B CA 1
ATOM 1927 C C . MET B 1 71 ? 2.572 6.68 -0.237 1 97.44 71 MET B C 1
ATOM 1929 O O . M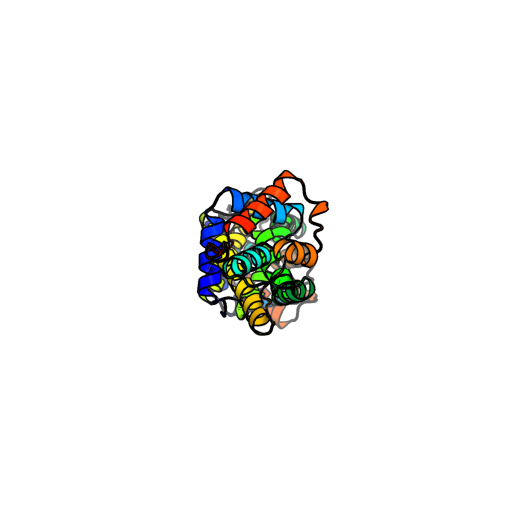ET B 1 71 ? 1.732 5.785 -0.357 1 97.44 71 MET B O 1
ATOM 1933 N N . LEU B 1 72 ? 2.344 7.75 0.395 1 97.5 72 LEU B N 1
ATOM 1934 C CA . LEU B 1 72 ? 1.243 7.848 1.35 1 97.5 72 LEU B CA 1
ATOM 1935 C C . LEU B 1 72 ? -0.103 7.75 0.64 1 97.5 72 LEU B C 1
ATOM 1937 O O . LEU B 1 72 ? -0.944 6.926 1.006 1 97.5 72 LEU B O 1
ATOM 1941 N N . ALA B 1 73 ? -0.274 8.547 -0.364 1 96.19 73 ALA B N 1
ATOM 1942 C CA . ALA B 1 73 ? -1.564 8.594 -1.047 1 96.19 73 ALA B CA 1
ATOM 1943 C C . ALA B 1 73 ? -1.892 7.25 -1.697 1 96.19 73 ALA B C 1
ATOM 1945 O O . ALA B 1 73 ? -2.975 6.699 -1.486 1 96.19 73 ALA B O 1
ATOM 1946 N N . PRO B 1 74 ? -0.957 6.676 -2.471 1 97.69 74 PRO B N 1
ATOM 1947 C CA . PRO B 1 74 ? -1.261 5.355 -3.029 1 97.69 74 PRO B CA 1
ATOM 1948 C C . PRO B 1 74 ? -1.527 4.309 -1.952 1 97.69 74 PRO B C 1
ATOM 1950 O O . PRO B 1 74 ? -2.383 3.438 -2.133 1 97.69 74 PRO B O 1
ATOM 1953 N N . TYR B 1 75 ? -0.882 4.383 -0.853 1 98.25 75 TYR B N 1
ATOM 1954 C CA . TYR B 1 75 ? -1.091 3.434 0.235 1 98.25 75 TYR B CA 1
ATOM 1955 C C . TYR B 1 75 ? -2.471 3.611 0.857 1 98.25 75 TYR B C 1
ATOM 1957 O O . TYR B 1 75 ? -3.154 2.631 1.158 1 98.25 75 TYR B O 1
ATOM 1965 N N . ARG B 1 76 ? -2.838 4.828 1.03 1 96.06 76 ARG B N 1
ATOM 1966 C CA . ARG B 1 76 ? -4.176 5.105 1.548 1 96.06 76 ARG B CA 1
ATOM 1967 C C . ARG B 1 76 ? -5.246 4.508 0.642 1 96.06 76 ARG B C 1
ATOM 1969 O O . ARG B 1 76 ? -6.234 3.947 1.125 1 96.06 76 ARG B O 1
ATOM 1976 N N . GLN B 1 77 ? -5.062 4.648 -0.596 1 95.88 77 GLN B N 1
ATOM 1977 C CA . GLN B 1 77 ? -6.02 4.105 -1.552 1 95.88 77 GLN B CA 1
ATOM 1978 C C . GLN B 1 77 ? -6.121 2.588 -1.428 1 95.88 77 GLN B C 1
ATOM 1980 O O . GLN B 1 77 ? -7.219 2.031 -1.426 1 95.88 77 GLN B O 1
ATOM 1985 N N . LEU B 1 78 ? -4.988 1.964 -1.356 1 97.94 78 LEU B N 1
ATOM 1986 C CA . LEU B 1 78 ? -4.969 0.511 -1.22 1 97.94 78 LEU B CA 1
ATOM 1987 C C . LEU B 1 78 ? -5.602 0.081 0.099 1 97.94 78 LEU B C 1
ATOM 1989 O O . LEU B 1 78 ? -6.328 -0.913 0.148 1 97.94 78 LEU B O 1
ATOM 1993 N N . ARG B 1 79 ? -5.266 0.827 1.124 1 97.69 79 ARG B N 1
ATOM 1994 C CA . ARG B 1 79 ? -5.848 0.517 2.426 1 97.69 79 ARG B CA 1
ATOM 1995 C C . ARG B 1 79 ? -7.371 0.611 2.381 1 97.69 79 ARG B C 1
ATOM 1997 O O . ARG B 1 79 ? -8.062 -0.229 2.955 1 97.69 79 ARG B O 1
ATOM 2004 N N . ARG B 1 80 ? -7.883 1.533 1.724 1 95 80 ARG B N 1
ATOM 2005 C CA . ARG B 1 80 ? -9.328 1.667 1.58 1 95 80 ARG B CA 1
ATOM 2006 C C . ARG B 1 80 ? -9.922 0.459 0.863 1 95 80 ARG B C 1
ATOM 2008 O O . ARG B 1 80 ? -10.953 -0.071 1.278 1 95 80 ARG B O 1
ATOM 2015 N N . LEU B 1 81 ? -9.289 0.036 -0.145 1 95.44 81 LEU B N 1
ATOM 2016 C CA . LEU B 1 81 ? -9.742 -1.135 -0.887 1 95.44 81 LEU B CA 1
ATOM 2017 C C . LEU B 1 81 ? -9.641 -2.395 -0.034 1 95.44 81 LEU B C 1
ATOM 2019 O O . LEU B 1 81 ? -10.484 -3.287 -0.131 1 95.44 81 LEU B O 1
ATOM 2023 N N . ALA B 1 82 ? -8.648 -2.43 0.805 1 96.25 82 ALA B N 1
ATOM 2024 C CA . ALA B 1 82 ? -8.344 -3.598 1.625 1 96.25 82 ALA B CA 1
ATOM 2025 C C . ALA B 1 82 ? -9.438 -3.844 2.66 1 96.25 82 ALA B C 1
ATOM 2027 O O . ALA B 1 82 ? -9.633 -4.977 3.109 1 96.25 82 ALA B O 1
ATOM 2028 N N . ARG B 1 83 ? -10.125 -2.807 3.053 1 95.44 83 ARG B N 1
ATOM 2029 C CA . ARG B 1 83 ? -11.141 -2.904 4.102 1 95.44 83 ARG B CA 1
ATOM 2030 C C . ARG B 1 83 ? -12.133 -4.02 3.803 1 95.44 83 ARG B C 1
ATOM 2032 O O . ARG B 1 83 ? -12.539 -4.758 4.707 1 95.44 83 ARG B O 1
ATOM 2039 N N . ASN B 1 84 ? -12.477 -4.215 2.572 1 94.94 84 ASN B N 1
ATOM 2040 C CA . ASN B 1 84 ? -13.484 -5.199 2.201 1 94.94 84 ASN B CA 1
ATOM 2041 C C . ASN B 1 84 ? -12.859 -6.426 1.541 1 94.94 84 ASN B C 1
ATOM 2043 O O . ASN B 1 84 ? -13.562 -7.367 1.179 1 94.94 84 ASN B O 1
ATOM 2047 N N . ASN B 1 85 ? -11.555 -6.422 1.435 1 95.81 85 ASN B N 1
ATOM 2048 C CA . ASN B 1 85 ? -10.977 -7.465 0.596 1 95.81 85 ASN B CA 1
ATOM 2049 C C . ASN B 1 85 ? -9.914 -8.266 1.351 1 95.81 85 ASN B C 1
ATOM 2051 O O . ASN B 1 85 ? -9.453 -9.297 0.866 1 95.81 85 ASN B O 1
ATOM 2055 N N . LEU B 1 86 ? -9.539 -7.793 2.488 1 97.12 86 LEU B N 1
ATOM 2056 C CA . LEU B 1 86 ? -8.539 -8.477 3.301 1 97.12 86 LEU B CA 1
ATOM 2057 C C . LEU B 1 86 ? -9.078 -8.781 4.691 1 97.12 86 LEU B C 1
ATOM 2059 O O . LEU B 1 86 ? -10.055 -8.164 5.129 1 97.12 86 LEU B O 1
ATOM 2063 N N . PRO B 1 87 ? -8.484 -9.773 5.344 1 97.06 87 PRO B N 1
ATOM 2064 C CA . PRO B 1 87 ? -8.875 -10.047 6.73 1 97.06 87 PRO B CA 1
ATOM 2065 C C . PRO B 1 87 ? -8.68 -8.844 7.645 1 97.06 87 PRO B C 1
ATOM 2067 O O . PRO B 1 87 ? -7.812 -8 7.387 1 97.06 87 PRO B O 1
ATOM 2070 N N . THR B 1 88 ? -9.43 -8.852 8.719 1 97.19 88 THR B N 1
ATOM 2071 C CA . THR B 1 88 ? -9.406 -7.746 9.68 1 97.19 88 THR B CA 1
ATOM 2072 C C . THR B 1 88 ? -7.996 -7.527 10.219 1 97.19 88 THR B C 1
ATOM 2074 O O . THR B 1 88 ? -7.555 -6.387 10.375 1 97.19 88 THR B O 1
ATOM 2077 N N . GLU B 1 89 ? -7.344 -8.586 10.492 1 97.56 89 GLU B N 1
ATOM 2078 C CA . GLU B 1 89 ? -5.996 -8.492 11.047 1 97.56 89 GLU B CA 1
ATOM 2079 C C . GLU B 1 89 ? -5.047 -7.797 10.07 1 97.56 89 GLU B C 1
ATOM 2081 O O . GLU B 1 89 ? -4.234 -6.965 10.477 1 97.56 89 GLU B O 1
ATOM 2086 N N . SER B 1 90 ? -5.125 -8.141 8.789 1 98.19 90 SER B N 1
ATOM 2087 C CA . SER B 1 90 ? -4.293 -7.527 7.762 1 98.19 90 SER B CA 1
ATOM 2088 C C . SER B 1 90 ? -4.617 -6.047 7.598 1 98.19 90 SER B C 1
ATOM 2090 O O . SER B 1 90 ? -3.717 -5.219 7.445 1 98.19 90 SER B O 1
ATOM 2092 N N . TYR B 1 91 ? -5.926 -5.766 7.637 1 98.19 91 TYR B N 1
ATOM 2093 C CA . TYR B 1 91 ? -6.355 -4.375 7.547 1 98.19 91 TYR B CA 1
ATOM 2094 C C . TYR B 1 91 ? -5.777 -3.553 8.695 1 98.19 91 TYR B C 1
ATOM 2096 O O . TYR B 1 91 ? -5.309 -2.43 8.484 1 98.19 91 TYR B O 1
ATOM 2104 N N . GLN B 1 92 ? -5.777 -4.125 9.867 1 97.75 92 GLN B N 1
ATOM 2105 C CA . GLN B 1 92 ? -5.23 -3.445 11.031 1 97.75 92 GLN B CA 1
ATOM 2106 C C . GLN B 1 92 ? -3.734 -3.195 10.883 1 97.75 92 GLN B C 1
ATOM 2108 O O . GLN B 1 92 ? -3.23 -2.139 11.266 1 97.75 92 GLN B O 1
ATOM 2113 N N . GLN B 1 93 ? -3.035 -4.137 10.344 1 98.25 93 GLN B N 1
ATOM 2114 C CA . GLN B 1 93 ? -1.615 -3.951 10.062 1 98.25 93 GLN B CA 1
ATOM 2115 C C . GLN B 1 93 ? -1.394 -2.803 9.078 1 98.25 93 GLN B C 1
ATOM 2117 O O . GLN B 1 93 ? -0.47 -2.004 9.25 1 98.25 93 GLN B O 1
ATOM 2122 N N . MET B 1 94 ? -2.266 -2.781 8.078 1 98.5 94 MET B N 1
ATOM 2123 C CA . MET B 1 94 ? -2.145 -1.711 7.094 1 98.5 94 MET B CA 1
ATOM 2124 C C . MET B 1 94 ? -2.389 -0.35 7.738 1 98.5 94 MET B C 1
ATOM 2126 O O . MET B 1 94 ? -1.724 0.63 7.398 1 98.5 94 MET B O 1
ATOM 2130 N N . LEU B 1 95 ? -3.322 -0.269 8.656 1 97.31 95 LEU B N 1
ATOM 2131 C CA . LEU B 1 95 ? -3.59 0.969 9.383 1 97.31 95 LEU B CA 1
ATOM 2132 C C . LEU B 1 95 ? -2.363 1.416 10.172 1 97.31 95 LEU B C 1
ATOM 2134 O O . LEU B 1 95 ? -2.02 2.6 10.172 1 97.31 95 LEU B O 1
ATOM 2138 N N . GLU B 1 96 ? -1.737 0.495 10.797 1 98.06 96 GLU B N 1
ATOM 2139 C CA . GLU B 1 96 ? -0.552 0.803 11.586 1 98.06 96 GLU B CA 1
ATOM 2140 C C . GLU B 1 96 ? 0.572 1.353 10.711 1 98.06 96 GLU B C 1
ATOM 2142 O O . GLU B 1 96 ? 1.236 2.322 11.086 1 98.06 96 GLU B O 1
ATOM 2147 N N . VAL B 1 97 ? 0.746 0.71 9.602 1 98.56 97 VAL B N 1
ATOM 2148 C CA . VAL B 1 97 ? 1.788 1.176 8.695 1 98.56 97 VAL B CA 1
ATOM 2149 C C . VAL B 1 97 ? 1.436 2.566 8.172 1 98.56 97 VAL B C 1
ATOM 2151 O O . VAL B 1 97 ? 2.311 3.422 8.023 1 98.56 97 VAL B O 1
ATOM 2154 N N . GLU B 1 98 ? 0.148 2.785 7.84 1 97.75 98 GLU B N 1
ATOM 2155 C CA . GLU B 1 98 ? -0.314 4.082 7.359 1 97.75 98 GLU B CA 1
ATOM 2156 C C . GLU B 1 98 ? 0.027 5.191 8.352 1 97.75 98 GLU B C 1
ATOM 2158 O O . GLU B 1 98 ? 0.465 6.273 7.953 1 97.75 98 GLU B O 1
ATOM 2163 N N . LEU B 1 99 ? -0.131 4.902 9.602 1 96.69 99 LEU B N 1
ATOM 2164 C CA . LEU B 1 99 ? 0.165 5.875 10.648 1 96.69 99 LEU B CA 1
ATOM 2165 C C . LEU B 1 99 ? 1.646 6.242 10.648 1 96.69 99 LEU B C 1
ATOM 2167 O O . LEU B 1 99 ? 2.004 7.402 10.859 1 96.69 99 LEU B O 1
ATOM 2171 N N . VAL B 1 100 ? 2.457 5.289 10.492 1 97.75 100 VAL B N 1
ATOM 2172 C CA . VAL B 1 100 ? 3.895 5.527 10.422 1 97.75 100 VAL B CA 1
ATOM 2173 C C . VAL B 1 100 ? 4.211 6.434 9.234 1 97.75 100 VAL B C 1
ATOM 2175 O O . VAL B 1 100 ? 5.055 7.332 9.336 1 97.75 100 VAL B O 1
ATOM 2178 N N . MET B 1 101 ? 3.541 6.203 8.164 1 97.94 101 MET B N 1
ATOM 2179 C CA . MET B 1 101 ? 3.738 7.031 6.977 1 97.94 101 MET B CA 1
ATOM 2180 C C . MET B 1 101 ? 3.277 8.461 7.234 1 97.94 101 MET B C 1
ATOM 2182 O O . MET B 1 101 ? 3.91 9.414 6.773 1 97.94 101 MET B O 1
ATOM 2186 N N . GLU B 1 102 ? 2.174 8.594 7.957 1 96.88 102 GLU B N 1
ATOM 2187 C CA . GLU B 1 102 ? 1.685 9.922 8.32 1 96.88 102 GLU B CA 1
ATOM 2188 C C . GLU B 1 102 ? 2.695 10.664 9.195 1 96.88 102 GLU B C 1
ATOM 2190 O O . GLU B 1 102 ? 2.92 11.859 9.016 1 96.88 102 GLU B O 1
ATOM 2195 N N . LYS B 1 103 ? 3.285 9.945 10.102 1 97.38 103 LYS B N 1
ATOM 2196 C CA . LYS B 1 103 ? 4.301 10.531 10.969 1 97.38 103 LYS B CA 1
ATOM 2197 C C . LYS B 1 103 ? 5.5 11.023 10.164 1 97.38 103 LYS B C 1
ATOM 2199 O O . LYS B 1 103 ? 6.074 12.07 10.469 1 97.38 103 LYS B O 1
ATOM 2204 N N . ARG B 1 104 ? 5.867 10.281 9.203 1 97.19 104 ARG B N 1
ATOM 2205 C CA . ARG B 1 104 ? 6.965 10.703 8.336 1 97.19 104 ARG B CA 1
ATOM 2206 C C . ARG B 1 104 ? 6.617 11.984 7.598 1 97.19 104 ARG B C 1
ATOM 2208 O O . ARG B 1 104 ? 7.461 12.875 7.461 1 97.19 104 ARG B O 1
ATOM 2215 N N . SER B 1 105 ? 5.422 12.039 7.117 1 97.81 105 SER B N 1
ATOM 2216 C CA . SER B 1 105 ? 4.969 13.273 6.488 1 97.81 105 SER B CA 1
ATOM 2217 C C . SER B 1 105 ? 5.133 14.469 7.426 1 97.81 105 SER B C 1
ATOM 2219 O O . SER B 1 105 ? 5.629 15.523 7.02 1 97.81 105 SER B O 1
ATOM 2221 N N . GLN B 1 106 ? 4.758 14.266 8.625 1 98.12 106 GLN B N 1
ATOM 2222 C CA . GLN B 1 106 ? 4.875 15.312 9.633 1 98.12 106 GLN B CA 1
ATOM 2223 C C . GLN B 1 106 ? 6.332 15.727 9.828 1 98.12 106 GLN B C 1
ATOM 2225 O O . GLN B 1 106 ? 6.641 16.906 9.93 1 98.12 106 GLN B O 1
ATOM 2230 N N . GLN B 1 107 ? 7.195 14.75 9.867 1 97.75 107 GLN B N 1
ATOM 2231 C CA . GLN B 1 107 ? 8.617 15.016 10.062 1 97.75 107 GLN B CA 1
ATOM 2232 C C . GLN B 1 107 ? 9.188 15.844 8.914 1 97.75 107 GLN B C 1
ATOM 2234 O O . GLN B 1 107 ? 10 16.75 9.125 1 97.75 107 GLN B O 1
ATOM 2239 N N . LEU B 1 108 ? 8.797 15.492 7.742 1 98 108 LEU B N 1
ATOM 2240 C CA . LEU B 1 108 ? 9.266 16.234 6.574 1 98 108 LEU B CA 1
ATOM 2241 C C . LEU B 1 108 ? 8.828 17.688 6.645 1 98 108 LEU B C 1
ATOM 2243 O O . LEU B 1 108 ? 9.625 18.594 6.363 1 98 108 LEU B O 1
ATOM 2247 N N . MET B 1 109 ? 7.617 17.938 7.043 1 98.25 109 MET B N 1
ATOM 2248 C CA . MET B 1 109 ? 7.109 19.297 7.156 1 98.25 109 MET B CA 1
ATOM 2249 C C . MET B 1 109 ? 7.812 20.047 8.281 1 98.25 109 MET B C 1
ATOM 2251 O O . MET B 1 109 ? 8.125 21.234 8.141 1 98.25 109 MET B O 1
ATOM 2255 N N . LEU B 1 110 ? 8.07 19.391 9.383 1 97.94 110 LEU B N 1
ATOM 2256 C CA . LEU B 1 110 ? 8.742 20.016 10.516 1 97.94 110 LEU B CA 1
ATOM 2257 C C . LEU B 1 110 ? 10.164 20.438 10.141 1 97.94 110 LEU B C 1
ATOM 2259 O O . LEU B 1 110 ? 10.625 21.5 10.555 1 97.94 110 LEU B O 1
ATOM 2263 N N . LYS B 1 111 ? 10.82 19.547 9.43 1 97.56 111 LYS B N 1
ATOM 2264 C CA . LYS B 1 111 ? 12.156 19.891 8.961 1 97.56 111 LYS B CA 1
ATOM 2265 C C . LYS B 1 111 ? 12.125 21.188 8.141 1 97.56 111 LYS B C 1
ATOM 2267 O O . LYS B 1 111 ? 12.984 22.047 8.305 1 97.56 111 LYS B O 1
ATOM 2272 N N . ALA B 1 112 ? 11.18 21.312 7.293 1 97.94 112 ALA B N 1
ATOM 2273 C CA . ALA B 1 112 ? 11.031 22.516 6.488 1 97.94 112 ALA B CA 1
ATOM 2274 C C . ALA B 1 112 ? 10.648 23.719 7.355 1 97.94 112 ALA B C 1
ATOM 2276 O O . ALA B 1 112 ? 11.156 24.828 7.152 1 97.94 112 ALA B O 1
ATOM 2277 N N . LEU B 1 113 ? 9.727 23.5 8.297 1 98.06 113 LEU B N 1
ATOM 2278 C CA . LEU B 1 113 ? 9.258 24.562 9.188 1 98.06 113 LEU B CA 1
ATOM 2279 C C . LEU B 1 113 ? 10.43 25.203 9.922 1 98.06 113 LEU B C 1
ATOM 2281 O O . LEU B 1 113 ? 10.438 26.422 10.148 1 98.06 113 LEU B O 1
ATOM 2285 N N . ASN B 1 114 ? 11.383 24.391 10.258 1 96 114 ASN B N 1
ATOM 2286 C CA . ASN B 1 114 ? 12.531 24.844 11.031 1 96 114 ASN B CA 1
ATOM 2287 C C . ASN B 1 114 ? 13.367 25.844 10.25 1 96 114 ASN B C 1
ATOM 2289 O O . ASN B 1 114 ? 14.211 26.547 10.82 1 96 114 ASN B O 1
ATOM 2293 N N . HIS B 1 115 ? 13.117 25.984 9.008 1 96.06 115 HIS B N 1
ATOM 2294 C CA . HIS B 1 115 ? 13.867 26.922 8.18 1 96.06 115 HIS B CA 1
ATOM 2295 C C . HIS B 1 115 ? 13.023 28.141 7.805 1 96.06 115 HIS B C 1
ATOM 2297 O O . HIS B 1 115 ? 13.469 28.984 7.035 1 96.06 115 HIS B O 1
ATOM 2303 N N . LEU B 1 116 ? 11.867 28.172 8.336 1 97.06 116 LEU B N 1
ATOM 2304 C CA . LEU B 1 116 ? 10.969 29.266 8.008 1 97.06 116 LEU B CA 1
ATOM 2305 C C . LEU B 1 116 ? 10.891 30.266 9.156 1 97.06 116 LEU B C 1
ATOM 2307 O O . LEU B 1 116 ? 11.078 29.906 10.312 1 97.06 116 LEU B O 1
ATOM 2311 N N . ARG B 1 117 ? 10.656 31.5 8.766 1 95.56 117 ARG B N 1
ATOM 2312 C CA . ARG B 1 117 ? 10.391 32.531 9.758 1 95.56 117 ARG B CA 1
ATOM 2313 C C . ARG B 1 117 ? 8.906 32.625 10.086 1 95.56 117 ARG B C 1
ATOM 2315 O O . ARG B 1 117 ? 8.078 32.781 9.195 1 95.56 117 ARG B O 1
ATOM 2322 N N . VAL B 1 118 ? 8.609 32.469 11.312 1 95.88 118 VAL B N 1
ATOM 2323 C CA . VAL B 1 118 ? 7.219 32.531 11.75 1 95.88 118 VAL B CA 1
ATOM 2324 C C . VAL B 1 118 ? 6.879 33.969 12.195 1 95.88 118 VAL B C 1
ATOM 2326 O O . VAL B 1 118 ? 7.762 34.719 12.617 1 95.88 118 VAL B O 1
ATOM 2329 N N . GLN B 1 119 ? 5.703 34.344 12.07 1 95.88 119 GLN B N 1
ATOM 2330 C CA . GLN B 1 119 ? 5.219 35.656 12.461 1 95.88 119 GLN B CA 1
ATOM 2331 C C . GLN B 1 119 ? 4.383 35.594 13.734 1 95.88 119 GLN B C 1
ATOM 2333 O O . GLN B 1 119 ? 3.943 34.5 14.133 1 95.88 119 GLN B O 1
ATOM 2338 N N . SER B 1 120 ? 4.145 36.781 14.32 1 94.62 120 SER B N 1
ATOM 2339 C CA . SER B 1 120 ? 3.402 36.844 15.578 1 94.62 120 SER B CA 1
ATOM 2340 C C . SER B 1 120 ? 1.926 37.125 15.336 1 94.62 120 SER B C 1
ATOM 2342 O O . SER B 1 120 ? 1.13 37.156 16.281 1 94.62 120 SER B O 1
ATOM 2344 N N . SER B 1 121 ? 1.59 37.438 14.18 1 94.88 121 SER B N 1
ATOM 2345 C CA . SER B 1 121 ? 0.2 37.625 13.781 1 94.88 121 SER B CA 1
ATOM 2346 C C . SER B 1 121 ? -0.056 37.125 12.375 1 94.88 121 SER B C 1
ATOM 2348 O O . SER B 1 121 ? 0.876 36.969 11.586 1 94.88 121 SER B O 1
ATOM 2350 N N . GLY B 1 122 ? -1.321 36.75 12.156 1 95.5 122 GLY B N 1
ATOM 2351 C CA . GLY B 1 122 ? -1.676 36.25 10.836 1 95.5 122 GLY B CA 1
ATOM 2352 C C . GLY B 1 122 ? -2.941 35.406 10.836 1 95.5 122 GLY B C 1
ATOM 2353 O O . GLY B 1 122 ? -3.697 35.406 11.812 1 95.5 122 GLY B O 1
ATOM 2354 N N . ASP B 1 123 ? -3.184 34.812 9.727 1 96.25 123 ASP B N 1
ATOM 2355 C CA . ASP B 1 123 ? -4.348 33.938 9.516 1 96.25 123 ASP B CA 1
ATOM 2356 C C . ASP B 1 123 ? -3.936 32.594 8.969 1 96.25 123 ASP B C 1
ATOM 2358 O O . ASP B 1 123 ? -3.986 32.344 7.762 1 96.25 123 ASP B O 1
ATOM 2362 N N . ASN B 1 124 ? -3.686 31.672 9.883 1 97.44 124 ASN B N 1
ATOM 2363 C CA . ASN B 1 124 ? -3.182 30.359 9.492 1 97.44 124 ASN B CA 1
ATOM 2364 C C . ASN B 1 124 ? -4.215 29.594 8.68 1 97.44 124 ASN B C 1
ATOM 2366 O O . ASN B 1 124 ? -3.863 28.891 7.73 1 97.44 124 ASN B O 1
ATOM 2370 N N . LEU B 1 125 ? -5.438 29.672 9.07 1 96.5 125 LEU B N 1
ATOM 2371 C CA . LEU B 1 125 ? -6.488 28.922 8.406 1 96.5 125 LEU B CA 1
ATOM 2372 C C . LEU B 1 125 ? -6.559 29.266 6.922 1 96.5 125 LEU B C 1
ATOM 2374 O O . LEU B 1 125 ? -6.445 28.391 6.066 1 96.5 125 LEU B O 1
ATOM 2378 N N . THR B 1 126 ? -6.691 30.547 6.621 1 97.12 126 THR B N 1
ATOM 2379 C CA . THR B 1 126 ? -6.797 31.016 5.242 1 97.12 126 THR B CA 1
ATOM 2380 C C . THR B 1 126 ? -5.52 30.703 4.469 1 97.12 126 THR B C 1
ATOM 2382 O O . THR B 1 126 ? -5.574 30.219 3.332 1 97.12 126 THR B O 1
ATOM 2385 N N . ALA B 1 127 ? -4.418 31 5.07 1 98.12 127 ALA B N 1
ATOM 2386 C CA . ALA B 1 127 ? -3.133 30.766 4.418 1 98.12 127 ALA B CA 1
ATOM 2387 C C . ALA B 1 127 ? -2.955 29.281 4.094 1 98.12 127 ALA B C 1
ATOM 2389 O O . ALA B 1 127 ? -2.518 28.922 2.996 1 98.12 127 ALA B O 1
ATOM 2390 N N . CYS B 1 128 ? -3.318 28.406 5.035 1 98.12 128 CYS B N 1
ATOM 2391 C CA . CYS B 1 128 ? -3.188 26.953 4.875 1 98.12 128 CYS B CA 1
ATOM 2392 C C . CYS B 1 128 ? -4.109 26.438 3.775 1 98.12 128 CYS B C 1
ATOM 2394 O O . CYS B 1 128 ? -3.693 25.656 2.924 1 98.12 128 CYS B O 1
ATOM 2396 N N . LEU B 1 129 ? -5.367 26.859 3.779 1 97.44 129 LEU B N 1
ATOM 2397 C CA . LEU B 1 129 ? -6.328 26.438 2.768 1 97.44 129 LEU B CA 1
ATOM 2398 C C . LEU B 1 129 ? -5.879 26.859 1.375 1 97.44 129 LEU B C 1
ATOM 2400 O O . LEU B 1 129 ? -5.855 26.047 0.45 1 97.44 129 LEU B O 1
ATOM 2404 N N . ARG B 1 130 ? -5.453 28.094 1.244 1 97.62 130 ARG B N 1
ATOM 2405 C CA . ARG B 1 130 ? -5.031 28.625 -0.048 1 97.62 130 ARG B CA 1
ATOM 2406 C C . ARG B 1 130 ? -3.777 27.906 -0.547 1 97.62 130 ARG B C 1
ATOM 2408 O O . ARG B 1 130 ? -3.615 27.703 -1.751 1 97.62 130 ARG B O 1
ATOM 2415 N N . ALA B 1 131 ? -2.904 27.594 0.359 1 98.06 131 ALA B N 1
ATOM 2416 C CA . ALA B 1 131 ? -1.692 26.859 0.003 1 98.06 131 ALA B CA 1
ATOM 2417 C C . ALA B 1 131 ? -2.033 25.5 -0.599 1 98.06 131 ALA B C 1
ATOM 2419 O O . ALA B 1 131 ? -1.206 24.891 -1.285 1 98.06 131 ALA B O 1
ATOM 2420 N N . GLN B 1 132 ? -3.227 24.984 -0.309 1 96.69 132 GLN B N 1
ATOM 2421 C CA . GLN B 1 132 ? -3.668 23.703 -0.841 1 96.69 132 GLN B CA 1
ATOM 2422 C C . GLN B 1 132 ? -4.703 23.891 -1.944 1 96.69 132 GLN B C 1
ATOM 2424 O O . GLN B 1 132 ? -5.48 22.984 -2.24 1 96.69 132 GLN B O 1
ATOM 2429 N N . ASP B 1 133 ? -4.73 25.062 -2.455 1 95.88 133 ASP B N 1
ATOM 2430 C CA . ASP B 1 133 ? -5.559 25.453 -3.594 1 95.88 133 ASP B CA 1
ATOM 2431 C C . ASP B 1 133 ? -7.043 25.359 -3.252 1 95.88 133 ASP B C 1
ATOM 2433 O O . ASP B 1 133 ? -7.852 24.969 -4.094 1 95.88 133 ASP B O 1
ATOM 2437 N N . ILE B 1 134 ? -7.344 25.531 -2.074 1 95.88 134 ILE B N 1
ATOM 2438 C CA . ILE B 1 134 ? -8.727 25.578 -1.614 1 95.88 134 ILE B CA 1
ATOM 2439 C C . ILE B 1 134 ? -9.102 27.016 -1.258 1 95.88 134 ILE B C 1
ATOM 2441 O O . ILE B 1 134 ? -8.438 27.656 -0.437 1 95.88 134 ILE B O 1
ATOM 2445 N N . ASP B 1 135 ? -10.102 27.484 -1.844 1 94.75 135 ASP B N 1
ATOM 2446 C CA . ASP B 1 135 ? -10.648 28.797 -1.501 1 94.75 135 ASP B CA 1
ATOM 2447 C C . ASP B 1 135 ? -11.625 28.688 -0.326 1 94.75 135 ASP B C 1
ATOM 2449 O O . ASP B 1 135 ? -12.656 28.031 -0.427 1 94.75 135 ASP B O 1
ATOM 2453 N N . PRO B 1 136 ? -11.297 29.375 0.778 1 93.56 136 PRO B N 1
ATOM 2454 C CA . PRO B 1 136 ? -12.203 29.297 1.929 1 93.56 136 PRO B CA 1
ATOM 2455 C C . PRO B 1 136 ? -13.633 29.688 1.583 1 93.56 136 PRO B C 1
ATOM 2457 O O . PRO B 1 136 ? -14.586 29.141 2.139 1 93.56 136 PRO B O 1
ATOM 2460 N N . LEU B 1 137 ? -13.812 30.594 0.708 1 92.06 137 LEU B N 1
ATOM 2461 C CA . LEU B 1 137 ? -15.133 31.078 0.341 1 92.06 137 LEU B CA 1
ATOM 2462 C C . LEU B 1 137 ? -15.898 30.047 -0.477 1 92.06 137 LEU B C 1
ATOM 2464 O O . LEU B 1 137 ? -17.109 30.156 -0.644 1 92.06 137 LEU B O 1
ATOM 2468 N N . ALA B 1 138 ? -15.234 29.078 -1.022 1 91.69 138 ALA B N 1
ATOM 2469 C CA . ALA B 1 138 ? -15.859 28.031 -1.822 1 91.69 138 ALA B CA 1
ATOM 2470 C C . ALA B 1 138 ? -16.281 26.859 -0.945 1 91.69 138 ALA B C 1
ATOM 2472 O O . ALA B 1 138 ? -17.031 25.969 -1.394 1 91.69 138 ALA B O 1
ATOM 2473 N N . LEU B 1 139 ? -15.859 26.781 0.286 1 93.62 139 LEU B N 1
ATOM 2474 C CA . LEU B 1 139 ? -16.234 25.703 1.201 1 93.62 139 LEU B CA 1
ATOM 2475 C C . LEU B 1 139 ? -17.688 25.859 1.648 1 93.62 139 LEU B C 1
ATOM 2477 O O . LEU B 1 139 ? -18.156 26.969 1.873 1 93.62 139 LEU B O 1
ATOM 2481 N N . PRO B 1 140 ? -18.344 24.734 1.776 1 92 140 PRO B N 1
ATOM 2482 C CA . PRO B 1 140 ? -19.672 24.828 2.391 1 92 140 PRO B CA 1
ATOM 2483 C C . PRO B 1 140 ? -19.656 25.562 3.729 1 92 140 PRO B C 1
ATOM 2485 O O . PRO B 1 140 ? -18.734 25.375 4.523 1 92 140 PRO B O 1
ATOM 2488 N N . GLY B 1 141 ? -20.641 26.391 4.016 1 90.94 141 GLY B N 1
ATOM 2489 C CA . GLY B 1 141 ? -20.734 27.234 5.203 1 90.94 141 GLY B CA 1
ATOM 2490 C C . GLY B 1 141 ? -20.484 26.469 6.488 1 90.94 141 GLY B C 1
ATOM 2491 O O . GLY B 1 141 ? -19.625 26.844 7.285 1 90.94 141 GLY B O 1
ATOM 2492 N N . PRO B 1 142 ? -21.234 25.406 6.633 1 90.31 142 PRO B N 1
ATOM 2493 C CA . PRO B 1 142 ? -21.062 24.641 7.867 1 90.31 142 PRO B CA 1
ATOM 2494 C C . PRO B 1 142 ? -19.641 24.109 8.039 1 90.31 142 PRO B C 1
ATOM 2496 O O . PRO B 1 142 ? -19.141 24.031 9.164 1 90.31 142 PRO B O 1
ATOM 2499 N N . MET B 1 143 ? -19 23.766 6.941 1 91.06 143 MET B N 1
ATOM 2500 C CA . MET B 1 143 ? -17.625 23.25 6.988 1 91.06 143 MET B CA 1
ATOM 2501 C C . MET B 1 143 ? -16.656 24.359 7.387 1 91.06 143 MET B C 1
ATOM 2503 O O . MET B 1 143 ? -15.789 24.156 8.242 1 91.06 143 MET B O 1
ATOM 2507 N N . LEU B 1 144 ? -16.812 25.484 6.773 1 92.06 144 LEU B N 1
ATOM 2508 C CA . LEU B 1 144 ? -15.945 26.609 7.109 1 92.06 144 LEU B CA 1
ATOM 2509 C C . LEU B 1 144 ? -16.141 27.047 8.562 1 92.06 144 LEU B C 1
ATOM 2511 O O . LEU B 1 144 ? -15.18 27.391 9.242 1 92.06 144 LEU B O 1
ATOM 2515 N N . GLU B 1 145 ? -17.359 27.047 9.008 1 91.88 145 GLU B N 1
ATOM 2516 C CA . GLU B 1 145 ? -17.656 27.406 10.391 1 91.88 145 GLU B CA 1
ATOM 2517 C C . GLU B 1 145 ? -16.984 26.438 11.367 1 91.88 145 GLU B C 1
ATOM 2519 O O . GLU B 1 145 ? -16.469 26.859 12.398 1 91.88 145 GLU B O 1
ATOM 2524 N N . GLN B 1 146 ? -17.047 25.234 11.023 1 91.06 146 GLN B N 1
ATOM 2525 C CA . GLN B 1 146 ? -16.422 24.219 11.867 1 91.06 146 GLN B CA 1
ATOM 2526 C C . GLN B 1 146 ? -14.906 24.422 11.93 1 91.06 146 GLN B C 1
ATOM 2528 O O . GLN B 1 146 ? -14.297 24.312 13 1 91.06 146 GLN B O 1
ATOM 2533 N N . LEU B 1 147 ? -14.312 24.625 10.797 1 92.38 147 LEU B N 1
ATOM 2534 C CA . LEU B 1 147 ? -12.875 24.891 10.734 1 92.38 147 LEU B CA 1
ATOM 2535 C C . LEU B 1 147 ? -12.5 26.109 11.57 1 92.38 147 LEU B C 1
ATOM 2537 O O . LEU B 1 147 ? -11.555 26.062 12.359 1 92.38 147 LEU B O 1
ATOM 2541 N N . THR B 1 148 ? -13.227 27.141 11.367 1 91.75 148 THR B N 1
ATOM 2542 C CA . THR B 1 148 ? -12.961 28.375 12.094 1 91.75 148 THR B CA 1
ATOM 2543 C C . THR B 1 148 ? -13.07 28.156 13.602 1 91.75 148 THR B C 1
ATOM 2545 O O . THR B 1 148 ? -12.258 28.672 14.367 1 91.75 148 THR B O 1
ATOM 2548 N N . HIS B 1 149 ? -14.062 27.406 13.977 1 90.88 149 HIS B N 1
ATOM 2549 C CA . HIS B 1 149 ? -14.234 27.094 15.391 1 90.88 149 HIS B CA 1
ATOM 2550 C C . HIS B 1 149 ? -13.039 26.312 15.938 1 90.88 149 HIS B C 1
ATOM 2552 O O . HIS B 1 149 ? -12.578 26.578 17.047 1 90.88 149 HIS B O 1
ATOM 2558 N N . LEU B 1 150 ? -12.594 25.391 15.156 1 90.06 150 LEU B N 1
ATOM 2559 C CA . LEU B 1 150 ? -11.438 24.594 15.562 1 90.06 150 LEU B CA 1
ATOM 2560 C C . LEU B 1 150 ? -10.211 25.484 15.766 1 90.06 150 LEU B C 1
ATOM 2562 O O . LEU B 1 150 ? -9.484 25.312 16.75 1 90.06 150 LEU B O 1
ATOM 2566 N N . PHE B 1 151 ? -9.969 26.391 14.898 1 91.88 151 PHE B N 1
ATOM 2567 C CA . PHE B 1 151 ? -8.812 27.281 14.992 1 91.88 151 PHE B CA 1
ATOM 2568 C C . PHE B 1 151 ? -8.961 28.25 16.141 1 91.88 151 PHE B C 1
ATOM 2570 O O . PHE B 1 151 ? -7.996 28.547 16.844 1 91.88 151 PHE B O 1
ATOM 2577 N N . ARG B 1 152 ? -10.188 28.734 16.391 1 86.69 152 ARG B N 1
ATOM 2578 C CA . ARG B 1 152 ? -10.438 29.672 17.484 1 86.69 152 ARG B CA 1
ATOM 2579 C C . ARG B 1 152 ? -10.258 29 18.828 1 86.69 152 ARG B C 1
ATOM 2581 O O . ARG B 1 152 ? -9.727 29.609 19.766 1 86.69 152 ARG B O 1
ATOM 2588 N N . SER B 1 153 ? -10.758 27.75 18.891 1 83 153 SER B N 1
ATOM 2589 C CA . SER B 1 153 ? -10.656 27 20.141 1 83 153 SER B CA 1
ATOM 2590 C C . SER B 1 153 ? -9.203 26.656 20.453 1 83 153 SER B C 1
ATOM 2592 O O . SER B 1 153 ? -8.875 26.328 21.594 1 83 153 SER B O 1
ATOM 2594 N N . SER B 1 154 ? -8.312 26.719 19.5 1 77.38 154 SER B N 1
ATOM 2595 C CA . SER B 1 154 ? -6.906 26.359 19.672 1 77.38 154 SER B CA 1
ATOM 2596 C C . SER B 1 154 ? -6.07 27.578 20.047 1 77.38 154 SER B C 1
ATOM 2598 O O . SER B 1 154 ? -4.902 27.453 20.422 1 77.38 154 SER B O 1
ATOM 2600 N N . GLU B 1 155 ? -6.652 28.797 20 1 74.88 155 GLU B N 1
ATOM 2601 C CA . GLU B 1 155 ? -5.922 30.031 20.312 1 74.88 155 GLU B CA 1
ATOM 2602 C C . GLU B 1 155 ? -5.559 30.094 21.781 1 74.88 155 GLU B C 1
ATOM 2604 O O . GLU B 1 155 ? -6.348 29.703 22.656 1 74.88 155 GLU B O 1
ATOM 2609 N N . PRO B 1 156 ? -4.25 30.266 22.047 1 66.69 156 PRO B N 1
ATOM 2610 C CA . PRO B 1 156 ? -3.867 30.422 23.453 1 66.69 156 PRO B CA 1
ATOM 2611 C C . PRO B 1 156 ? -4.629 31.547 24.156 1 66.69 156 PRO B C 1
ATOM 2613 O O . PRO B 1 156 ? -5.062 32.5 23.5 1 66.69 156 PRO B O 1
ATOM 2616 N N . ASP B 1 157 ? -5.215 31.281 25.375 1 56.53 157 ASP B N 1
ATOM 2617 C CA . ASP B 1 157 ? -5.852 32.312 26.188 1 56.53 157 ASP B CA 1
ATOM 2618 C C . ASP B 1 157 ? -4.988 33.562 26.234 1 56.53 157 ASP B C 1
ATOM 2620 O O . ASP B 1 157 ? -3.799 33.5 26.547 1 56.53 157 ASP B O 1
ATOM 2624 N N . LEU B 1 158 ? -5.199 34.594 25.375 1 49.78 158 LEU B N 1
ATOM 2625 C CA . LEU B 1 158 ? -4.555 35.906 25.562 1 49.78 158 LEU B CA 1
ATOM 2626 C C . LEU B 1 158 ? -4.668 36.344 27.016 1 49.78 158 LEU B C 1
ATOM 2628 O O . LEU B 1 158 ? -5.707 36.156 27.656 1 49.78 158 LEU B O 1
ATOM 2632 N N . PRO B 1 159 ? -3.637 36.562 27.719 1 44.62 159 PRO B N 1
ATOM 2633 C CA . PRO B 1 159 ? -3.771 37.156 29.047 1 44.62 159 PRO B CA 1
ATOM 2634 C C . PRO B 1 159 ? -4.691 38.375 29.062 1 44.62 159 PRO B C 1
ATOM 2636 O O . PRO B 1 159 ? -4.816 39.062 28.062 1 44.62 159 PRO B O 1
ATOM 2639 N N . ASP B 1 160 ? -5.848 38.219 29.688 1 42.19 160 ASP B N 1
ATOM 2640 C CA . ASP B 1 160 ? -6.719 39.344 30.016 1 42.19 160 ASP B CA 1
ATOM 2641 C C . ASP B 1 160 ? -5.902 40.594 30.359 1 42.19 160 ASP B C 1
ATOM 2643 O O . ASP B 1 160 ? -6.441 41.562 30.875 1 42.19 160 ASP B O 1
ATOM 2647 N N . THR B 1 161 ? -4.668 40.594 30.312 1 41.41 161 THR B N 1
ATOM 2648 C CA . THR B 1 161 ? -4.031 41.719 30.969 1 41.41 161 THR B CA 1
ATOM 2649 C C . THR B 1 161 ? -4.305 43 30.219 1 41.41 161 THR B C 1
ATOM 2651 O O . THR B 1 161 ? -3.873 44.094 30.641 1 41.41 161 THR B O 1
ATOM 2654 N N . LEU B 1 162 ? -4.523 43.031 28.859 1 40.56 162 LEU B N 1
ATOM 2655 C CA . LEU B 1 162 ? -4.359 44.344 28.297 1 40.56 162 LEU B CA 1
ATOM 2656 C C . LEU B 1 162 ? -5.586 45.219 28.578 1 40.56 162 LEU B C 1
ATOM 2658 O O . LEU B 1 162 ? -5.754 46.281 27.984 1 40.56 162 LEU B O 1
ATOM 2662 N N . ALA B 1 163 ? -6.68 44.719 29.328 1 41.28 163 ALA B N 1
ATOM 2663 C CA . ALA B 1 163 ? -7.68 45.75 29.672 1 41.28 163 ALA B CA 1
ATOM 2664 C C . ALA B 1 163 ? -7.113 46.781 30.641 1 41.28 163 ALA B C 1
ATOM 2666 O O . ALA B 1 163 ? -6.898 46.469 31.812 1 41.28 163 ALA B O 1
ATOM 2667 N N . GLY B 1 164 ? -6.016 47.438 30.266 1 28.19 164 GLY B N 1
ATOM 2668 C CA . GLY B 1 164 ? -5.902 48.75 30.859 1 28.19 164 GLY B CA 1
ATOM 2669 C C . GLY B 1 164 ? -7.02 49.688 30.453 1 28.19 164 GLY B C 1
ATOM 2670 O O . GLY B 1 164 ? -7.648 49.5 29.406 1 28.19 164 GLY B O 1
#

Secondary structure (DSSP, 8-state):
----HHHHHHHHHHHHTSHHHHHHHHHHHHHH---HHHHHHHHHHHHTT-B--HHHHHHHHHHTHHHIIIIIHHHHHHHHHHTTTS-HHHHHHHHHHHHHHHHHHHHHHHHHHTTS--BSS--HHHHHHHHTT--GGGS-HHHHHHHHHHHHHTS----GGG--/----HHHHHHHHHHHHTSHHHHHHHHHHHHHH---HHHHHHHHHHHHTT-B--HHHHHHHHHHTHHHIIIIIHHHHHHHHHHTTTS-HHHHHHHHHHHHHHHHHHHHHHHHHHTTS--BSS--HHHHHHHHTT--GGGS-HHHHHHHHHHHHHTS----GGG--

Solvent-accessible surface area (backbone atoms only — not comparable to full-atom values): 17948 Å² total; per-residue (Å²): 135,83,85,46,71,65,57,52,49,52,50,48,52,54,49,54,70,33,64,70,53,35,52,51,47,49,49,40,27,75,75,63,64,46,59,56,68,61,54,48,48,40,41,53,31,37,33,69,54,38,18,49,52,36,71,54,39,34,51,32,51,56,53,25,38,66,54,36,64,71,44,47,51,56,48,51,55,47,49,59,57,30,66,83,71,43,57,69,69,47,38,50,49,49,50,53,41,49,50,54,49,52,50,49,42,50,48,37,24,48,60,48,49,73,74,53,83,70,34,81,64,75,52,35,67,63,19,47,36,46,43,63,75,36,58,73,88,75,44,58,65,72,57,44,52,51,52,51,49,54,47,59,72,36,41,55,82,68,73,74,66,77,78,113,137,84,84,47,71,66,58,53,50,53,50,47,52,54,49,53,69,34,64,70,54,36,53,50,47,49,50,38,28,75,75,63,64,46,58,55,68,61,54,48,48,39,40,54,32,36,32,70,54,38,17,48,53,34,71,55,38,35,50,32,52,56,53,26,39,65,55,36,64,70,43,47,51,57,47,51,54,47,50,61,56,28,65,83,72,44,57,69,70,47,40,50,47,48,52,53,42,50,51,54,50,52,52,50,42,49,50,36,26,49,62,48,50,74,74,53,84,70,35,80,65,77,52,36,67,62,19,47,36,46,41,64,76,36,58,73,86,74,44,57,64,72,57,45,51,51,52,51,48,55,48,58,72,34,43,54,84,68,73,75,66,75,79,114

Foldseek 3Di:
DQQDLVNLLVQVVVLCVDPLSVVLLVCCCVPPVADVSLLSVLLLCQLVLWADALVLSLQLCVLCVCLCVVPQVVLVVVLVVCVPPPDPVVSVVSVVVSVVSSSVSNVSSSVSVVVDDIDNDDDSLQSNCVSSVHHLVPDDPVSSVSSVVSSVVSHHPDPPPVPD/DQQDLVNLLVQVVVLCVDPLSVVLLVCCCVPPVADVSLLSVLLLCQLVLWADALVLSLQLCVLCVCLCVVPQVVLVVVLVVCVPPPDPVVSVVSVVVSVVSSSVSNVSSSVSVVVDDIDNDDDSLQSNCVSSVHHLVPDDPVSSVSSVVSSVVSHHPDPPPVPD

pLDDT: mean 92.15, std 12.31, range [27.5, 98.69]

Sequence (328 aa):
MQITAEQYWQFSERVWQQHGARQTALELQDQHGLEPNLLLLALLLEQHGQFLEEGQFRLLRDAQAQWCEKMLAPYRQLRRLARNNLPTESYQQMLEVELVMEKRSQQLMLKALNHLRVQSSGDNLTACLRAQDIDPLALPGPMLEQLTHLFRSSEPDLPDTLAGMQITAEQYWQFSERVWQQHGARQTALELQDQHGLEPNLLLLALLLEQHGQFLEEGQFRLLRDAQAQWCEKMLAPYRQLRRLARNNLPTESYQQMLEVELVMEKRSQQLMLKALNHLRVQSSGDNLTACLRAQDIDPLALPGPMLEQLTHLFRSSEPDLPDTLAG